Protein AF-X0RTV2-F1 (afdb_monomer)

InterPro domains:
  IPR008508 Endonuclease Bax1 [PF05626] (8-189)
  IPR008508 Endonuclease Bax1 [PIRSF019435] (1-296)
  IPR008508 Endonuclease Bax1 [PTHR39640] (8-299)

Secondary structure (DSSP, 8-state):
-EEESSSEEE--TTTSSS--HHHHHHHHTHHHHHHTSSS-EEEEEEEEEETTEEEEEEEEEETTS--------------S-HHHHHHHHHHHTT--S-EEEES-SPEEETTEEE--SEEEEETTEEEEEEEE-S--HHHHHHHHHHHTTBSS-EEEEEEGGG---GGG-SS-EEEEBSB--HHHHHHHHHHHHHHHHHHHHHH-------SSEEEHHHHHHHHTS-HHHHHHS--TTEEEETTEEEEHHHHHHHHHHHTT--BHHHHHHHHHHTT--TTHHHHTTEEEEEETTEEEEEEE--------

Radius of gyration: 29.69 Å; Cα contacts (8 Å, |Δi|>4): 365; chains: 1; bounding box: 60×39×96 Å

Sequence (308 aa):
MYEIDDGVRVTGPGSLFKKNRKYGTSLAKLLPVIMNAEKWQIHAIIETTIGGEPRILDFNLDSKNNVALPIYKESLVHFDSEVEQRFYRDFKALDLGWEIVREPDVVKSGNYVVIPDFGFYKDGLKHYLEIVGFWTPEYLKKKISKLKDAEATITVAVNENLNCKKQDFLGDVIFYNNKIPMMDIVRILRDIEEKQIDKELHDLREINISQDIVSIQDMAKELHVSPKTLTRMEIPDYCVIGEQIVSKMFLEKVKEEIRSYQDYRKVEEILRNHNLTTLALEFMGYKVVWDGLHPTKVVEKKLEMKQV

Nearest PDB structures (foldseek):
  6p4o-assembly2_D  TM=4.855E-01  e=1.611E-19  Sulfurisphaera tokodaii str. 7
  6p4w-assembly1_B  TM=6.862E-01  e=5.546E-15  Sulfurisphaera tokodaii str. 7
  8gy8-assembly1_B  TM=7.241E-01  e=4.643E-14  Pyrococcus furiosus DSM 3638
  6p66-assembly2_D  TM=5.287E-01  e=4.917E-12  Archaeoglobus fulgidus DSM 4304
  3aon-assembly1_A  TM=2.388E-01  e=2.262E+00  Enterococcus hirae

Organism: NCBI:txid412755

pLDDT: mean 82.88, std 12.83, range [32.88, 95.88]

Structure (mmCIF, N/CA/C/O backbone):
data_AF-X0RTV2-F1
#
_entry.id   AF-X0RTV2-F1
#
loop_
_atom_site.group_PDB
_atom_site.id
_atom_site.type_symbol
_atom_site.label_atom_id
_atom_site.label_alt_id
_atom_site.label_comp_id
_atom_site.label_asym_id
_atom_site.label_entity_id
_atom_site.label_seq_id
_atom_site.pdbx_PDB_ins_code
_atom_site.Cartn_x
_atom_site.Cartn_y
_atom_site.Cartn_z
_atom_site.occupancy
_atom_site.B_iso_or_equiv
_atom_site.auth_seq_id
_atom_site.auth_comp_id
_atom_site.auth_asym_id
_atom_site.auth_atom_id
_atom_site.pdbx_PDB_model_num
ATOM 1 N N . MET A 1 1 ? 16.063 -1.487 -23.645 1.00 60.59 1 MET A N 1
ATOM 2 C CA . MET A 1 1 ? 15.934 -0.029 -23.436 1.00 60.59 1 MET A CA 1
ATOM 3 C C . MET A 1 1 ? 14.873 0.453 -24.387 1.00 60.59 1 MET A C 1
ATOM 5 O O . MET A 1 1 ? 14.997 0.155 -25.569 1.00 60.59 1 MET A O 1
ATOM 9 N N . TYR A 1 2 ? 13.836 1.108 -23.883 1.00 70.12 2 TYR A N 1
ATOM 10 C CA . TYR A 1 2 ? 12.773 1.634 -24.721 1.00 70.12 2 TYR A CA 1
ATOM 11 C C . TYR A 1 2 ? 12.365 3.032 -24.257 1.00 70.12 2 TYR A C 1
ATOM 13 O O . TYR A 1 2 ? 12.579 3.390 -23.099 1.00 70.12 2 TYR A O 1
ATOM 21 N N . GLU A 1 3 ? 11.810 3.812 -25.170 1.00 67.25 3 GLU A N 1
ATOM 22 C CA . GLU A 1 3 ? 11.196 5.107 -24.907 1.00 67.25 3 GLU A CA 1
ATOM 23 C C . GLU A 1 3 ? 9.801 5.096 -25.524 1.00 67.25 3 GLU A C 1
ATOM 25 O O . GLU A 1 3 ? 9.616 4.562 -26.620 1.00 67.25 3 GLU A O 1
ATOM 30 N N . ILE A 1 4 ? 8.828 5.643 -24.800 1.00 71.00 4 ILE A N 1
ATOM 31 C CA . ILE A 1 4 ? 7.448 5.774 -25.262 1.00 71.00 4 ILE A CA 1
ATOM 32 C C . ILE A 1 4 ? 7.174 7.265 -25.430 1.00 71.00 4 ILE A C 1
ATOM 34 O O . ILE A 1 4 ? 7.384 8.038 -24.494 1.00 71.00 4 ILE A O 1
ATOM 38 N N . ASP A 1 5 ? 6.759 7.615 -26.640 1.00 72.44 5 ASP A N 1
ATOM 39 C CA . ASP A 1 5 ? 6.295 8.940 -27.065 1.00 72.44 5 ASP A CA 1
ATOM 40 C C . ASP A 1 5 ? 5.061 8.698 -27.970 1.00 72.44 5 ASP A C 1
ATOM 42 O O . ASP A 1 5 ? 4.148 7.991 -27.545 1.00 72.44 5 ASP A O 1
ATOM 46 N N . ASP A 1 6 ? 5.076 9.088 -29.252 1.00 69.50 6 ASP A N 1
ATOM 47 C CA . ASP A 1 6 ? 4.062 8.697 -30.266 1.00 69.50 6 ASP A CA 1
ATOM 48 C C . ASP A 1 6 ? 4.116 7.209 -30.698 1.00 69.50 6 ASP A C 1
ATOM 50 O O . ASP A 1 6 ? 3.374 6.748 -31.568 1.00 69.50 6 ASP A O 1
ATOM 54 N N . GLY A 1 7 ? 5.034 6.439 -30.116 1.00 75.50 7 GLY A N 1
ATOM 55 C CA . GLY A 1 7 ? 5.249 5.019 -30.366 1.00 75.50 7 GLY A CA 1
ATOM 56 C C . GLY A 1 7 ? 6.336 4.462 -29.448 1.00 75.50 7 GLY A C 1
ATOM 57 O O . GLY A 1 7 ? 6.981 5.206 -28.708 1.00 75.50 7 GLY A O 1
ATOM 58 N N . VAL A 1 8 ? 6.560 3.148 -29.496 1.00 83.38 8 VAL A N 1
ATOM 59 C CA . VAL A 1 8 ? 7.586 2.488 -28.676 1.00 83.38 8 VAL A CA 1
ATOM 60 C C . VAL A 1 8 ? 8.896 2.411 -29.461 1.00 83.38 8 VAL A C 1
ATOM 62 O O . VAL A 1 8 ? 9.026 1.626 -30.400 1.00 83.38 8 VAL A O 1
ATOM 65 N N . ARG A 1 9 ? 9.899 3.204 -29.075 1.00 84.44 9 ARG A N 1
ATOM 66 C CA . ARG A 1 9 ? 11.258 3.124 -29.635 1.00 84.44 9 ARG A CA 1
ATOM 67 C C . ARG A 1 9 ? 12.109 2.214 -28.776 1.00 84.44 9 ARG A C 1
ATOM 69 O O . ARG A 1 9 ? 12.372 2.545 -27.629 1.00 84.44 9 ARG A O 1
ATOM 76 N N . VAL A 1 10 ? 12.594 1.103 -29.324 1.00 80.81 10 VAL A N 1
ATOM 77 C CA . VAL A 1 10 ? 13.468 0.168 -28.601 1.00 80.81 10 VAL A CA 1
ATOM 78 C C . VAL A 1 10 ? 14.898 0.270 -29.121 1.00 80.81 10 VAL A C 1
ATOM 80 O O . VAL A 1 10 ? 15.151 0.138 -30.314 1.00 80.81 10 VAL A O 1
ATOM 83 N N . THR A 1 11 ? 15.864 0.483 -28.231 1.00 79.25 11 THR A N 1
ATOM 84 C CA . THR A 1 11 ? 17.285 0.500 -28.596 1.00 79.25 11 THR A CA 1
ATOM 85 C C . THR A 1 11 ? 17.726 -0.888 -29.040 1.00 79.25 11 THR A C 1
ATOM 87 O O . THR A 1 11 ? 17.560 -1.863 -28.302 1.00 79.25 11 THR A O 1
ATOM 90 N N . GLY A 1 12 ? 18.321 -0.984 -30.228 1.00 74.88 12 GLY A N 1
ATOM 91 C CA . GLY A 1 12 ? 18.792 -2.247 -30.785 1.00 74.88 12 GLY A CA 1
ATOM 92 C C . GLY A 1 12 ? 20.056 -2.794 -30.098 1.00 74.88 12 GLY A C 1
ATOM 93 O O . GLY A 1 12 ? 20.829 -2.041 -29.502 1.00 74.88 12 GLY A O 1
ATOM 94 N N . PRO A 1 13 ? 20.323 -4.110 -30.210 1.00 73.19 13 PRO A N 1
ATOM 95 C CA . PRO A 1 13 ? 21.507 -4.755 -29.634 1.00 73.19 13 PRO A CA 1
ATOM 96 C C . PRO A 1 13 ? 22.837 -4.242 -30.204 1.00 73.19 13 PRO A C 1
ATOM 98 O O . PRO A 1 13 ? 23.864 -4.422 -29.558 1.00 73.19 13 PRO A O 1
ATOM 101 N N . GLY A 1 14 ? 22.833 -3.636 -31.398 1.00 69.75 14 GLY A N 1
ATOM 102 C CA . GLY A 1 14 ? 24.026 -3.049 -32.019 1.00 69.75 14 GLY A CA 1
ATOM 103 C C . GLY A 1 14 ? 24.465 -1.723 -31.389 1.00 69.75 14 GLY A C 1
ATOM 104 O O . GLY A 1 14 ? 25.649 -1.414 -31.398 1.00 69.75 14 GLY A O 1
ATOM 105 N N . SER A 1 15 ? 23.535 -0.972 -30.791 1.00 64.62 15 SER A N 1
ATOM 106 C CA . SER A 1 15 ? 23.806 0.344 -30.191 1.00 64.62 15 SER A CA 1
ATOM 107 C C . SER A 1 15 ? 24.278 0.265 -28.735 1.00 64.62 15 SER A C 1
ATOM 109 O O . SER A 1 15 ? 24.797 1.238 -28.195 1.00 64.62 15 SER A O 1
ATOM 111 N N . LEU A 1 16 ? 24.092 -0.883 -28.078 1.00 55.69 16 LEU A N 1
ATOM 112 C CA . LEU A 1 16 ? 24.615 -1.142 -26.740 1.00 55.69 16 LEU A CA 1
ATOM 113 C C . LEU A 1 16 ? 26.048 -1.667 -26.882 1.00 55.69 16 LEU A C 1
ATOM 115 O O . LEU A 1 16 ? 26.272 -2.686 -27.535 1.00 55.69 16 LEU A O 1
ATOM 119 N N . PHE A 1 17 ? 27.031 -0.978 -26.296 1.00 53.81 17 PHE A N 1
ATOM 120 C CA . PHE A 1 17 ? 28.430 -1.405 -26.368 1.00 53.81 17 PHE A CA 1
ATOM 121 C C . PHE A 1 17 ? 28.594 -2.872 -25.923 1.00 53.81 17 PHE A C 1
ATOM 123 O O . PHE A 1 17 ? 28.103 -3.275 -24.869 1.00 53.81 17 PHE A O 1
ATOM 130 N N . LYS A 1 18 ? 29.348 -3.631 -26.736 1.00 48.91 18 LYS A N 1
ATOM 131 C CA . LYS A 1 18 ? 29.540 -5.097 -26.734 1.00 48.91 18 LYS A CA 1
ATOM 132 C C . LYS A 1 18 ? 28.286 -5.892 -27.131 1.00 48.91 18 LYS A C 1
ATOM 134 O O . LYS A 1 18 ? 27.237 -5.801 -26.512 1.00 48.91 18 LYS A O 1
ATOM 139 N N . LYS A 1 19 ? 28.454 -6.747 -28.152 1.00 49.25 19 LYS A N 1
ATOM 140 C CA . LYS A 1 19 ? 27.476 -7.711 -28.694 1.00 49.25 19 LYS A CA 1
ATOM 141 C C . LYS A 1 19 ? 26.790 -8.525 -27.586 1.00 49.25 19 LYS A C 1
ATOM 143 O O . LYS A 1 19 ? 27.201 -9.643 -27.272 1.00 49.25 19 LYS A O 1
ATOM 148 N N . ASN A 1 20 ? 25.700 -8.005 -27.037 1.00 56.69 20 ASN A N 1
ATOM 149 C CA . ASN A 1 20 ? 24.925 -8.686 -26.011 1.00 56.69 20 ASN A CA 1
ATOM 150 C C . ASN A 1 20 ? 23.931 -9.632 -26.686 1.00 56.69 20 ASN A C 1
ATOM 152 O O . ASN A 1 20 ? 22.749 -9.319 -26.808 1.00 56.69 20 ASN A O 1
ATOM 156 N N . ARG A 1 21 ? 24.416 -10.813 -27.115 1.00 60.00 21 ARG A N 1
ATOM 157 C CA . ARG A 1 21 ? 23.574 -11.891 -27.679 1.00 60.00 21 ARG A CA 1
ATOM 158 C C . ARG A 1 21 ? 22.322 -12.133 -26.828 1.00 60.00 21 ARG A C 1
ATOM 160 O O . ARG A 1 21 ? 21.247 -12.272 -27.388 1.00 60.00 21 ARG A O 1
ATOM 167 N N . LYS A 1 22 ? 22.450 -12.081 -25.495 1.00 58.75 22 LYS A N 1
ATOM 168 C CA . LYS A 1 22 ? 21.327 -12.199 -24.550 1.00 58.75 22 LYS A CA 1
ATOM 169 C C . LYS A 1 22 ? 20.223 -11.160 -24.800 1.00 58.75 22 LYS A C 1
ATOM 171 O O . LYS A 1 22 ? 19.068 -11.541 -24.934 1.00 58.75 22 LYS A O 1
ATOM 176 N N . TYR A 1 23 ? 20.576 -9.877 -24.920 1.00 67.88 23 TYR A N 1
ATOM 177 C CA . TYR A 1 23 ? 19.609 -8.807 -25.192 1.00 67.88 23 TYR A CA 1
ATOM 178 C C . TYR A 1 23 ? 18.994 -8.939 -26.589 1.00 67.88 23 TYR A C 1
ATOM 180 O O . TYR A 1 23 ? 17.786 -8.795 -26.736 1.00 67.88 23 TYR A O 1
ATOM 188 N N . GLY A 1 24 ? 19.800 -9.281 -27.601 1.00 70.69 24 GLY A N 1
ATOM 189 C CA . GLY A 1 24 ? 19.299 -9.529 -28.957 1.00 70.69 24 GLY A CA 1
ATOM 190 C C . GLY A 1 24 ? 18.275 -10.669 -29.012 1.00 70.69 24 GLY A C 1
ATOM 191 O O . GLY A 1 24 ? 17.233 -10.522 -29.643 1.00 70.69 24 GLY A O 1
ATOM 192 N N . THR A 1 25 ? 18.527 -11.774 -28.301 1.00 70.94 25 THR A N 1
ATOM 193 C CA . THR A 1 25 ? 17.575 -12.889 -28.196 1.00 70.94 25 THR A CA 1
ATOM 194 C C . THR A 1 25 ? 16.295 -12.480 -27.467 1.00 70.94 25 THR A C 1
ATOM 196 O O . THR A 1 25 ? 15.218 -12.874 -27.901 1.00 70.94 25 THR A O 1
ATOM 199 N N . SER A 1 26 ? 16.376 -11.688 -26.392 1.00 69.25 26 SER A N 1
ATOM 200 C CA . SER A 1 26 ? 15.180 -11.176 -25.705 1.00 69.25 26 SER A CA 1
ATOM 201 C C . SER A 1 26 ? 14.379 -10.212 -26.582 1.00 69.25 26 SER A C 1
ATOM 203 O O . SER A 1 26 ? 13.164 -10.343 -26.657 1.00 69.25 26 SER A O 1
ATOM 205 N N . LEU A 1 27 ? 15.043 -9.307 -27.311 1.00 76.94 27 LEU A N 1
ATOM 206 C CA . LEU A 1 27 ? 14.377 -8.391 -28.241 1.00 76.94 27 LEU A CA 1
ATOM 207 C C . LEU A 1 27 ? 13.638 -9.145 -29.354 1.00 76.94 27 LEU A C 1
ATOM 209 O O . LEU A 1 27 ? 12.522 -8.782 -29.708 1.00 76.94 27 LEU A O 1
ATOM 213 N N . ALA A 1 28 ? 14.219 -10.231 -29.871 1.00 79.75 28 ALA A N 1
ATOM 214 C CA . ALA A 1 28 ? 13.571 -11.057 -30.888 1.00 79.75 28 ALA A CA 1
ATOM 215 C C . ALA A 1 28 ? 12.261 -11.704 -30.398 1.00 79.75 28 ALA A C 1
ATOM 217 O O . ALA A 1 28 ? 11.376 -11.953 -31.212 1.00 79.75 28 ALA A O 1
ATOM 218 N N . LYS A 1 29 ? 12.105 -11.938 -29.085 1.00 77.12 29 LYS A N 1
ATOM 219 C CA . LYS A 1 29 ? 10.858 -12.462 -28.498 1.00 77.12 29 LYS A CA 1
ATOM 220 C C . LYS A 1 29 ? 9.717 -11.439 -28.487 1.00 77.12 29 LYS A C 1
ATOM 222 O O . LYS A 1 29 ? 8.569 -11.846 -28.365 1.00 77.12 29 LYS A O 1
ATOM 227 N N . LEU A 1 30 ? 10.013 -10.145 -28.633 1.00 79.19 30 LEU A N 1
ATOM 228 C CA . LEU A 1 30 ? 8.998 -9.090 -28.694 1.00 79.19 30 LEU A CA 1
ATOM 229 C C . LEU A 1 30 ? 8.283 -9.058 -30.053 1.00 79.19 30 LEU A C 1
ATOM 231 O O . LEU A 1 30 ? 7.097 -8.746 -30.117 1.00 79.19 30 LEU A O 1
ATOM 235 N N . LEU A 1 31 ? 8.990 -9.402 -31.137 1.00 82.56 31 LEU A N 1
ATOM 236 C CA . LEU A 1 31 ? 8.451 -9.322 -32.499 1.00 82.56 31 LEU A CA 1
ATOM 237 C C . LEU A 1 31 ? 7.154 -10.131 -32.673 1.00 82.56 31 LEU A C 1
ATOM 239 O O . LEU A 1 31 ? 6.176 -9.543 -33.129 1.00 82.56 31 LEU A O 1
ATOM 243 N N . PRO A 1 32 ? 7.070 -11.415 -32.263 1.00 79.62 32 PRO A N 1
ATOM 244 C CA . PRO A 1 32 ? 5.824 -12.169 -32.381 1.00 79.62 32 PRO A CA 1
ATOM 245 C C . PRO A 1 32 ? 4.655 -11.560 -31.596 1.00 79.62 32 PRO A C 1
ATOM 247 O O . PRO A 1 32 ? 3.516 -11.657 -32.037 1.00 79.62 32 PRO A O 1
ATOM 250 N N . VAL A 1 33 ? 4.924 -10.911 -30.457 1.00 81.25 33 VAL A N 1
ATOM 251 C CA . VAL A 1 33 ? 3.889 -10.266 -29.631 1.00 81.25 33 VAL A CA 1
ATOM 252 C C . VAL A 1 33 ? 3.309 -9.047 -30.347 1.00 81.25 33 VAL A C 1
ATOM 254 O O . VAL A 1 33 ? 2.093 -8.927 -30.450 1.00 81.25 33 VAL A O 1
ATOM 257 N N . ILE A 1 34 ? 4.163 -8.180 -30.903 1.00 84.50 34 ILE A N 1
ATOM 258 C CA . ILE A 1 34 ? 3.726 -7.004 -31.679 1.00 84.50 34 ILE A CA 1
ATOM 259 C C . ILE A 1 34 ? 2.910 -7.441 -32.900 1.00 84.50 34 ILE A C 1
ATOM 261 O O . ILE A 1 34 ? 1.876 -6.857 -33.214 1.00 84.50 34 ILE A O 1
ATOM 265 N N . MET A 1 35 ? 3.369 -8.489 -33.581 1.00 81.69 35 MET A N 1
ATOM 266 C CA . MET A 1 35 ? 2.772 -8.964 -34.826 1.00 81.69 35 MET A CA 1
ATOM 267 C C . MET A 1 35 ? 1.449 -9.720 -34.646 1.00 81.69 35 MET A C 1
ATOM 269 O O . MET A 1 35 ? 0.739 -9.914 -35.631 1.00 81.69 35 MET A O 1
ATOM 273 N N . ASN A 1 36 ? 1.101 -10.118 -33.416 1.00 80.44 36 ASN A N 1
ATOM 274 C CA . ASN A 1 36 ? -0.215 -10.673 -33.083 1.00 80.44 36 ASN A CA 1
ATOM 275 C C . ASN A 1 36 ? -1.326 -9.602 -33.068 1.00 80.44 36 ASN A C 1
ATOM 277 O O . ASN A 1 36 ? -2.504 -9.957 -33.065 1.00 80.44 36 ASN A O 1
ATOM 281 N N . ALA A 1 37 ? -0.986 -8.308 -33.037 1.00 82.81 37 ALA A N 1
ATOM 282 C CA . ALA A 1 37 ? -1.974 -7.235 -33.103 1.00 82.81 37 ALA A CA 1
ATOM 283 C C . ALA A 1 37 ? -2.601 -7.129 -34.506 1.00 82.81 37 ALA A C 1
ATOM 285 O O . ALA A 1 37 ? -1.931 -7.344 -35.513 1.00 82.81 37 ALA A O 1
ATOM 286 N N . GLU A 1 38 ? -3.871 -6.717 -34.598 1.00 83.94 38 GL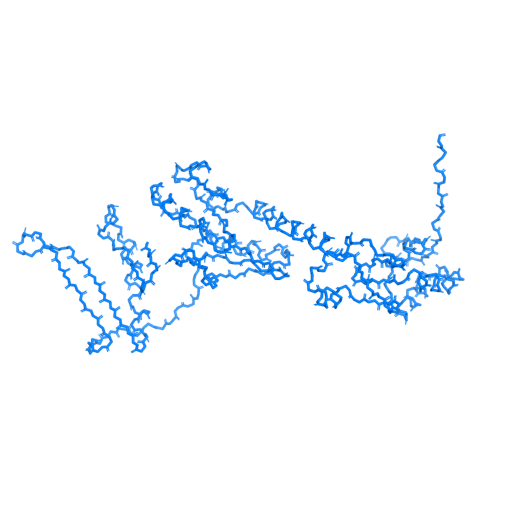U A N 1
ATOM 287 C CA . GLU A 1 38 ? -4.558 -6.543 -35.894 1.00 83.94 38 GLU A CA 1
ATOM 288 C C . GLU A 1 38 ? -3.887 -5.494 -36.794 1.00 83.94 38 GLU A C 1
ATOM 290 O O . GLU A 1 38 ? -3.900 -5.605 -38.019 1.00 83.94 38 GLU A O 1
ATOM 295 N N . LYS A 1 39 ? -3.312 -4.453 -36.183 1.00 88.81 39 LYS A N 1
ATOM 296 C CA . LYS A 1 39 ? -2.599 -3.369 -36.863 1.00 88.81 39 LYS A CA 1
ATOM 297 C C . LYS A 1 39 ? -1.281 -3.121 -36.152 1.00 88.81 39 LYS A C 1
ATOM 299 O O . LYS A 1 39 ? -1.267 -2.819 -34.962 1.00 88.81 39 LYS A O 1
ATOM 304 N N . TRP A 1 40 ? -0.188 -3.198 -36.896 1.00 89.69 40 TRP A N 1
ATOM 305 C CA . TRP A 1 40 ? 1.154 -2.926 -36.391 1.00 89.69 40 TRP A CA 1
ATOM 306 C C . TRP A 1 40 ? 2.057 -2.400 -37.507 1.00 89.69 40 TRP A C 1
ATOM 308 O O . TRP A 1 40 ? 1.814 -2.650 -38.693 1.00 89.69 40 TRP A O 1
ATOM 318 N N . GLN A 1 41 ? 3.101 -1.679 -37.102 1.00 90.62 41 GLN A N 1
ATOM 319 C CA . GLN A 1 41 ? 4.186 -1.202 -37.951 1.00 90.62 41 GLN A CA 1
ATOM 320 C C . GLN A 1 41 ? 5.486 -1.239 -37.142 1.00 90.62 41 GLN A C 1
ATOM 322 O O . GLN A 1 41 ? 5.515 -0.845 -35.977 1.00 90.62 41 GLN A O 1
ATOM 327 N N . ILE A 1 42 ? 6.558 -1.719 -37.759 1.00 90.62 42 ILE A N 1
ATOM 328 C CA . ILE A 1 42 ? 7.903 -1.791 -37.200 1.00 90.62 42 ILE A CA 1
ATOM 329 C C . ILE A 1 42 ? 8.841 -1.065 -38.159 1.00 90.62 42 ILE A C 1
ATOM 331 O O . ILE A 1 42 ? 8.895 -1.370 -39.350 1.00 90.62 42 ILE A O 1
ATOM 335 N N . HIS A 1 43 ? 9.606 -0.131 -37.606 1.00 91.50 43 HIS A N 1
ATOM 336 C CA . HIS A 1 43 ? 10.706 0.547 -38.278 1.00 91.50 43 HIS A CA 1
ATOM 337 C C . HIS A 1 43 ? 12.005 0.221 -37.543 1.00 91.50 43 HIS A C 1
ATOM 339 O O . HIS A 1 43 ? 12.054 0.265 -36.312 1.00 91.50 43 HIS A O 1
ATOM 345 N N . ALA A 1 44 ? 13.050 -0.143 -38.279 1.00 90.69 44 ALA A N 1
ATOM 346 C CA . ALA A 1 44 ? 14.350 -0.469 -37.714 1.00 90.69 44 ALA A CA 1
ATOM 347 C C . ALA A 1 44 ? 15.484 0.065 -38.591 1.00 90.69 44 ALA A C 1
ATOM 349 O O . ALA A 1 44 ? 15.472 -0.075 -39.809 1.00 90.69 44 ALA A O 1
ATOM 350 N N . ILE A 1 45 ? 16.512 0.611 -37.945 1.00 89.69 45 ILE A N 1
ATOM 351 C CA . ILE A 1 45 ? 17.763 1.007 -38.592 1.00 89.69 45 ILE A CA 1
ATOM 352 C C . ILE A 1 45 ? 18.787 -0.099 -38.332 1.00 89.69 45 ILE A C 1
ATOM 354 O O . ILE A 1 45 ? 19.089 -0.414 -37.179 1.00 89.69 45 ILE A O 1
ATOM 358 N N . ILE A 1 46 ? 19.300 -0.711 -39.398 1.00 88.25 46 ILE A N 1
ATOM 359 C CA . ILE A 1 46 ? 20.175 -1.884 -39.330 1.00 88.25 46 ILE A CA 1
ATOM 360 C C . ILE A 1 46 ? 21.548 -1.528 -39.889 1.00 88.25 46 ILE A C 1
ATOM 362 O O . ILE A 1 46 ? 21.695 -1.254 -41.076 1.00 88.25 46 ILE A O 1
ATOM 366 N N . GLU A 1 47 ? 22.574 -1.597 -39.048 1.00 86.06 47 GLU A N 1
ATOM 367 C CA . GLU A 1 47 ? 23.966 -1.530 -39.489 1.00 86.06 47 GLU A CA 1
ATOM 368 C C . GLU A 1 47 ? 24.450 -2.933 -39.888 1.00 86.06 47 GLU A C 1
ATOM 370 O O . GLU A 1 47 ? 24.337 -3.891 -39.119 1.00 86.06 47 GLU A O 1
ATOM 375 N N . THR A 1 48 ? 24.959 -3.079 -41.109 1.00 84.88 48 THR A N 1
ATOM 376 C CA . THR A 1 48 ? 25.426 -4.355 -41.665 1.00 84.88 48 THR A CA 1
ATOM 377 C C . THR A 1 48 ? 26.627 -4.148 -42.590 1.00 84.88 48 THR A C 1
ATOM 379 O O . THR A 1 48 ? 27.043 -3.023 -42.851 1.00 84.88 48 THR A O 1
ATOM 382 N N . THR A 1 49 ? 27.204 -5.231 -43.106 1.00 85.81 49 THR A N 1
ATOM 383 C CA . THR A 1 49 ? 28.282 -5.191 -44.099 1.00 85.81 49 THR A CA 1
ATOM 384 C C . THR A 1 49 ? 27.821 -5.909 -45.360 1.00 85.81 49 THR A C 1
ATOM 386 O O . THR A 1 49 ? 27.462 -7.083 -45.308 1.00 85.81 49 THR A O 1
ATOM 389 N N . ILE A 1 50 ? 27.841 -5.219 -46.500 1.00 83.81 50 ILE A N 1
ATOM 390 C CA . ILE A 1 50 ? 27.466 -5.786 -47.802 1.00 83.81 50 ILE A CA 1
ATOM 391 C C . ILE A 1 50 ? 28.667 -5.633 -48.731 1.00 83.81 50 ILE A C 1
ATOM 393 O O . ILE A 1 50 ? 29.129 -4.522 -48.963 1.00 83.81 50 ILE A O 1
ATOM 397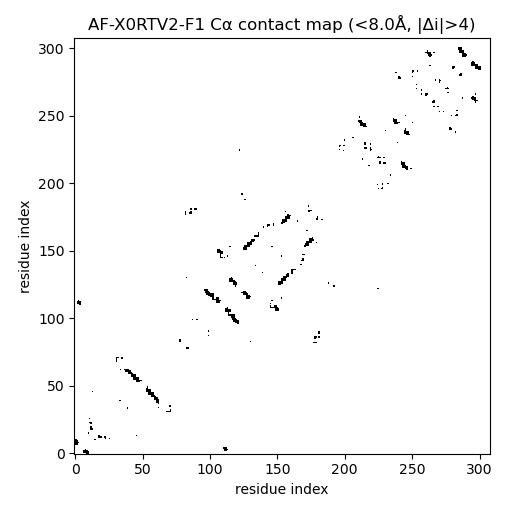 N N . GLY A 1 51 ? 29.194 -6.749 -49.242 1.00 84.94 51 GLY A N 1
ATOM 398 C CA . GLY A 1 51 ? 30.364 -6.729 -50.131 1.00 84.94 51 GLY A CA 1
ATOM 399 C C . GLY A 1 51 ? 31.664 -6.255 -49.466 1.00 84.94 51 GLY A C 1
ATOM 400 O O . GLY A 1 51 ? 32.556 -5.788 -50.158 1.00 84.94 51 GLY A O 1
ATOM 401 N N . GLY A 1 52 ? 31.775 -6.358 -48.137 1.00 88.75 52 GLY A N 1
ATOM 402 C CA . GLY A 1 52 ? 32.945 -5.896 -47.375 1.00 88.75 52 GLY A CA 1
ATOM 403 C C . GLY A 1 52 ? 32.869 -4.441 -46.901 1.00 88.75 52 GLY A C 1
ATOM 404 O O . GLY A 1 52 ? 33.703 -4.034 -46.098 1.00 88.75 52 GLY A O 1
ATOM 405 N N . GLU A 1 53 ? 31.850 -3.683 -47.313 1.00 89.12 53 GLU A N 1
ATOM 406 C CA . GLU A 1 53 ? 31.663 -2.288 -46.906 1.00 89.12 53 GLU A CA 1
ATOM 407 C C . GLU A 1 53 ? 30.540 -2.134 -45.867 1.00 89.12 53 GLU A C 1
ATOM 409 O O . GLU A 1 53 ? 29.488 -2.777 -46.001 1.00 89.12 53 GLU A O 1
ATOM 414 N N . PRO A 1 54 ? 30.726 -1.292 -44.832 1.00 87.75 54 PRO A N 1
ATOM 415 C CA . PRO A 1 54 ? 29.684 -0.998 -43.856 1.00 87.75 54 PRO A CA 1
ATOM 416 C C . PRO A 1 54 ? 28.539 -0.214 -44.506 1.00 87.75 54 PRO A C 1
ATOM 418 O O . PRO A 1 54 ? 28.756 0.729 -45.266 1.00 87.75 54 PRO A O 1
ATOM 421 N N . ARG A 1 55 ? 27.303 -0.601 -44.197 1.00 89.31 55 ARG A N 1
ATOM 422 C CA . ARG A 1 55 ? 26.077 0.039 -44.676 1.00 89.31 55 ARG A CA 1
ATOM 423 C C . ARG A 1 55 ? 25.060 0.160 -43.554 1.00 89.31 55 ARG A C 1
ATOM 425 O O . ARG A 1 55 ? 24.948 -0.725 -42.710 1.00 89.31 55 ARG A O 1
ATOM 432 N N . ILE A 1 56 ? 24.278 1.230 -43.607 1.00 89.69 56 ILE A N 1
ATOM 433 C CA . ILE A 1 56 ? 23.105 1.434 -42.761 1.00 89.69 56 ILE A CA 1
ATOM 434 C C . ILE A 1 56 ? 21.876 1.243 -43.649 1.00 89.69 56 ILE A C 1
ATOM 436 O O . ILE A 1 56 ? 21.757 1.886 -44.690 1.00 89.69 56 ILE A O 1
ATOM 440 N N . LEU A 1 57 ? 20.996 0.326 -43.262 1.00 90.38 57 LEU A N 1
ATOM 441 C CA . LEU A 1 57 ? 19.753 0.014 -43.954 1.00 90.38 57 LEU A CA 1
ATOM 442 C C . LEU A 1 57 ? 18.564 0.502 -43.131 1.00 90.38 57 LEU A C 1
ATOM 444 O O . LEU A 1 57 ? 18.564 0.390 -41.905 1.00 90.38 57 LEU A O 1
ATOM 448 N N . ASP A 1 58 ? 17.547 0.995 -43.826 1.00 91.94 58 ASP A N 1
ATOM 449 C CA . ASP A 1 58 ? 16.252 1.340 -43.254 1.00 91.94 58 ASP A CA 1
ATOM 450 C C . ASP A 1 58 ? 15.267 0.201 -43.552 1.00 91.94 58 ASP A C 1
ATOM 452 O O . ASP A 1 58 ? 15.057 -0.167 -44.711 1.00 91.94 58 ASP A O 1
ATOM 456 N N . PHE A 1 59 ? 14.733 -0.419 -42.502 1.00 90.38 59 PHE A N 1
ATOM 457 C CA . PHE A 1 59 ? 13.827 -1.555 -42.585 1.00 90.38 59 PHE A CA 1
ATOM 458 C C . PHE A 1 59 ? 12.440 -1.152 -42.090 1.00 90.38 59 PHE A C 1
ATOM 460 O O . PHE A 1 59 ? 12.288 -0.707 -40.954 1.00 90.38 59 PHE A O 1
ATOM 467 N N . ASN A 1 60 ? 11.427 -1.367 -42.928 1.00 91.19 60 ASN A N 1
ATOM 468 C CA . ASN A 1 60 ? 10.025 -1.127 -42.603 1.00 91.19 60 ASN A CA 1
ATOM 469 C C . ASN A 1 60 ? 9.222 -2.399 -42.837 1.00 91.19 60 ASN A C 1
ATOM 471 O O . ASN A 1 60 ? 9.378 -3.055 -43.868 1.00 91.19 60 ASN A O 1
ATOM 475 N N . LEU A 1 61 ? 8.356 -2.724 -41.885 1.00 89.81 61 LEU A N 1
ATOM 476 C CA . LEU A 1 61 ? 7.446 -3.854 -41.971 1.00 89.81 61 LEU A CA 1
ATOM 477 C C . LEU A 1 61 ? 6.130 -3.506 -41.276 1.00 89.81 61 LEU A C 1
ATOM 479 O O . LEU A 1 61 ? 6.144 -2.926 -40.194 1.00 89.81 61 LEU A O 1
ATOM 483 N N . ASP A 1 62 ? 5.000 -3.855 -41.876 1.00 89.94 62 ASP A N 1
ATOM 484 C CA . ASP A 1 62 ? 3.671 -3.592 -41.338 1.00 89.94 62 ASP A CA 1
ATOM 485 C C . ASP A 1 62 ? 2.712 -4.780 -41.512 1.00 89.94 62 ASP A C 1
ATOM 487 O O . ASP A 1 62 ? 2.986 -5.754 -42.216 1.00 89.94 62 ASP A O 1
ATOM 491 N N . SER A 1 63 ? 1.551 -4.678 -40.863 1.00 86.12 63 SER A N 1
ATOM 492 C CA . SER A 1 63 ? 0.460 -5.667 -40.921 1.00 86.12 63 SER A CA 1
ATOM 493 C C . SER A 1 63 ? -0.086 -5.994 -42.325 1.00 86.12 63 SER A C 1
ATOM 495 O O . SER A 1 63 ? -0.791 -6.989 -42.476 1.00 86.12 63 SER A O 1
ATOM 497 N N . LYS A 1 64 ? 0.219 -5.204 -43.365 1.00 85.75 64 LYS A N 1
ATOM 498 C CA . LYS A 1 64 ? -0.176 -5.479 -44.761 1.00 85.75 64 LYS A CA 1
ATOM 499 C C . LYS A 1 64 ? 0.864 -6.322 -45.495 1.00 85.75 64 LYS A C 1
ATOM 501 O O . LYS A 1 64 ? 0.559 -6.896 -46.544 1.00 85.75 64 LYS A O 1
ATOM 506 N N . ASN A 1 65 ? 2.091 -6.406 -44.982 1.00 79.25 65 ASN A N 1
ATOM 507 C CA . ASN A 1 65 ? 3.097 -7.303 -45.523 1.00 79.25 65 ASN A CA 1
ATOM 508 C C . ASN A 1 65 ? 2.709 -8.752 -45.182 1.00 79.25 65 ASN A C 1
ATOM 510 O O . ASN A 1 65 ? 2.719 -9.153 -44.023 1.00 79.25 65 ASN A O 1
ATOM 514 N N . ASN A 1 66 ? 2.371 -9.552 -46.200 1.00 66.19 66 ASN A N 1
ATOM 515 C CA . ASN A 1 66 ? 1.903 -10.937 -46.054 1.00 66.19 66 ASN A CA 1
ATOM 516 C C . ASN A 1 66 ? 3.051 -11.913 -45.709 1.00 66.19 66 ASN A C 1
ATOM 518 O O . ASN A 1 66 ? 3.376 -12.818 -46.480 1.00 66.19 66 ASN A O 1
ATOM 522 N N . VAL A 1 67 ? 3.727 -11.681 -44.583 1.00 70.75 67 VAL A N 1
ATOM 523 C CA . VAL A 1 67 ? 4.846 -12.500 -44.107 1.00 70.75 67 VAL A CA 1
ATOM 524 C C . VAL A 1 67 ? 4.301 -13.586 -43.184 1.00 70.75 67 VAL A C 1
ATOM 526 O O . VAL A 1 67 ? 3.815 -13.303 -42.092 1.00 70.75 67 VAL A O 1
ATOM 529 N N . ALA A 1 68 ? 4.390 -14.844 -43.618 1.00 64.69 68 ALA A N 1
ATOM 530 C CA . ALA A 1 68 ? 4.012 -15.992 -42.799 1.00 64.69 68 ALA A CA 1
ATOM 531 C C . ALA A 1 68 ? 5.000 -16.148 -41.634 1.00 64.69 68 ALA A C 1
ATOM 533 O O . ALA A 1 68 ? 6.165 -16.494 -41.844 1.00 64.69 68 ALA A O 1
ATOM 534 N N . LEU A 1 69 ? 4.546 -15.877 -40.411 1.00 64.44 69 LEU A N 1
ATOM 535 C CA . LEU A 1 69 ? 5.385 -15.889 -39.214 1.00 64.44 69 LEU A CA 1
ATOM 536 C C . LEU A 1 69 ? 4.748 -16.712 -38.087 1.00 64.44 69 LEU A C 1
ATOM 538 O O . LEU A 1 69 ? 3.530 -16.898 -38.066 1.00 64.44 69 LEU A O 1
ATOM 542 N N . PRO A 1 70 ? 5.571 -17.282 -37.188 1.00 65.38 70 PRO A N 1
ATOM 543 C CA . PRO A 1 70 ? 5.095 -18.194 -36.158 1.00 65.38 70 PRO A CA 1
ATOM 544 C C . PRO A 1 70 ? 4.141 -17.488 -35.191 1.00 65.38 70 PRO A C 1
ATOM 546 O O . PRO A 1 70 ? 4.492 -16.477 -34.586 1.00 65.38 70 PRO A O 1
ATOM 549 N N . ILE A 1 71 ? 2.952 -18.067 -35.018 1.00 62.34 71 ILE A N 1
ATOM 550 C CA . ILE A 1 71 ? 1.955 -17.614 -34.044 1.00 62.34 71 ILE A CA 1
ATOM 551 C C . ILE A 1 71 ? 2.496 -17.910 -32.645 1.00 62.34 71 ILE A C 1
ATOM 553 O O . ILE A 1 71 ? 2.666 -19.074 -32.269 1.00 62.34 71 ILE A O 1
ATOM 557 N N . TYR A 1 72 ? 2.769 -16.862 -31.870 1.00 60.31 72 TYR A N 1
ATOM 558 C CA . TYR A 1 72 ? 3.166 -17.013 -30.476 1.00 60.31 72 TYR A CA 1
ATOM 559 C C . TYR A 1 72 ? 1.916 -17.181 -29.615 1.00 60.31 72 TYR A C 1
ATOM 561 O O . TYR A 1 72 ? 1.094 -16.270 -29.526 1.00 60.31 72 TYR A O 1
ATOM 569 N N . LYS A 1 73 ? 1.766 -18.352 -28.989 1.00 56.28 73 LYS A N 1
ATOM 570 C CA . LYS A 1 73 ? 0.817 -18.535 -27.889 1.00 56.28 73 LYS A CA 1
ATOM 571 C C . LYS A 1 73 ? 1.465 -17.986 -26.627 1.00 56.28 73 LYS A C 1
ATOM 573 O O . LYS A 1 73 ? 2.576 -18.394 -26.296 1.00 56.28 73 LYS A O 1
ATOM 578 N N . GLU A 1 74 ? 0.768 -17.069 -25.969 1.00 52.09 74 GLU A N 1
ATOM 579 C CA . GLU A 1 74 ? 1.135 -16.475 -24.684 1.00 52.09 74 GLU A CA 1
ATOM 580 C C . GLU A 1 74 ? 1.733 -17.528 -23.739 1.00 52.09 74 GLU A C 1
ATOM 582 O O . GLU A 1 74 ? 1.078 -18.497 -23.352 1.00 52.09 74 GLU A O 1
ATOM 587 N N . SER A 1 75 ? 3.009 -17.366 -23.398 1.00 48.19 75 SER A N 1
ATOM 588 C CA . SER A 1 75 ? 3.614 -18.109 -22.301 1.00 48.19 75 SER A CA 1
ATOM 589 C C . SER A 1 75 ? 3.373 -17.322 -21.021 1.00 48.19 75 SER A C 1
ATOM 591 O O . SER A 1 75 ? 3.750 -16.155 -20.963 1.00 48.19 75 SER A O 1
ATOM 593 N N . LEU A 1 76 ? 2.756 -17.993 -20.047 1.00 51.38 76 LEU A N 1
ATOM 594 C CA . LEU A 1 76 ? 2.575 -17.637 -18.635 1.00 51.38 76 LEU A CA 1
ATOM 595 C C . LEU A 1 76 ? 3.438 -16.463 -18.149 1.00 51.38 76 LEU A C 1
ATOM 597 O O . LEU A 1 76 ? 4.653 -16.481 -18.317 1.00 51.38 76 LEU A O 1
ATOM 601 N N . VAL A 1 77 ? 2.797 -15.503 -17.478 1.00 54.00 77 VAL A N 1
ATOM 602 C CA . VAL A 1 77 ? 3.400 -14.334 -16.816 1.00 54.00 77 VAL A CA 1
ATOM 603 C C . VAL A 1 77 ? 4.686 -14.727 -16.067 1.00 54.00 77 VAL A C 1
ATOM 605 O O . VAL A 1 77 ? 4.648 -15.238 -14.946 1.00 54.00 77 VAL A O 1
ATOM 608 N N . HIS A 1 78 ? 5.843 -14.504 -16.687 1.00 64.69 78 HIS A N 1
ATOM 609 C CA . HIS A 1 78 ? 7.152 -14.766 -16.092 1.00 64.69 78 HIS A CA 1
ATOM 610 C C . HIS A 1 78 ? 7.661 -13.494 -15.420 1.00 64.69 78 HIS A C 1
ATOM 612 O O . HIS A 1 78 ? 7.388 -12.398 -15.888 1.00 64.69 78 HIS A O 1
ATOM 618 N N . PHE A 1 79 ? 8.331 -13.626 -14.276 1.00 68.56 79 PHE A N 1
ATOM 619 C CA . PHE A 1 79 ? 9.121 -12.526 -13.720 1.00 68.56 79 PHE A CA 1
ATOM 620 C C . PHE A 1 79 ? 10.383 -12.355 -14.563 1.00 68.56 79 PHE A C 1
ATOM 622 O O . PHE A 1 79 ? 10.966 -13.363 -14.979 1.00 68.56 79 PHE A O 1
ATOM 629 N N . ASP A 1 80 ? 10.821 -11.117 -14.774 1.00 68.12 80 ASP A N 1
ATOM 630 C CA . ASP A 1 80 ? 12.014 -10.835 -15.574 1.00 68.12 80 ASP A CA 1
ATOM 631 C C . ASP A 1 80 ? 13.298 -11.124 -14.788 1.00 68.12 80 ASP A C 1
ATOM 633 O O . ASP A 1 80 ? 14.350 -11.418 -15.370 1.00 68.12 80 ASP A O 1
ATOM 637 N N . SER A 1 81 ? 13.208 -11.135 -13.453 1.00 80.31 81 SER A N 1
ATOM 638 C CA . SER A 1 81 ? 14.313 -11.512 -12.577 1.00 80.31 81 SER A CA 1
ATOM 639 C C . SER A 1 81 ? 13.900 -12.321 -11.341 1.00 80.31 81 SER A C 1
ATOM 641 O O . SER A 1 81 ? 12.800 -12.203 -10.798 1.00 80.31 81 SER A O 1
ATOM 643 N N . GLU A 1 82 ? 14.846 -13.116 -10.820 1.00 86.75 82 GLU A N 1
ATOM 644 C CA . GLU A 1 82 ? 14.701 -13.770 -9.507 1.00 86.75 82 GLU A CA 1
ATOM 645 C C . GLU A 1 82 ? 14.517 -12.749 -8.371 1.00 86.75 82 GLU A C 1
ATOM 647 O O . GLU A 1 82 ? 13.911 -13.061 -7.343 1.00 86.75 82 GLU A O 1
ATOM 652 N N . VAL A 1 83 ? 15.040 -11.529 -8.551 1.00 89.56 83 VAL A N 1
ATOM 653 C CA . VAL A 1 83 ? 14.926 -10.432 -7.584 1.00 89.56 83 VAL A CA 1
ATOM 654 C C . VAL A 1 83 ? 13.477 -9.966 -7.488 1.00 89.56 83 VAL A C 1
ATOM 656 O O . VAL A 1 83 ? 12.944 -9.913 -6.380 1.00 89.56 83 VAL A O 1
ATOM 659 N N . GLU A 1 84 ? 12.827 -9.696 -8.621 1.00 89.94 84 GLU A N 1
ATOM 660 C CA . GLU A 1 84 ? 11.406 -9.330 -8.677 1.00 89.94 84 GLU A CA 1
ATOM 661 C C . GLU A 1 84 ? 10.518 -10.437 -8.115 1.00 89.94 84 GLU A C 1
ATOM 663 O O . GLU A 1 84 ? 9.658 -10.175 -7.273 1.00 89.94 84 GLU A O 1
ATOM 668 N N . GLN A 1 85 ? 10.750 -11.690 -8.524 1.00 91.12 85 GLN A N 1
ATOM 669 C CA . GLN A 1 85 ? 9.953 -12.824 -8.055 1.00 91.12 85 GLN A CA 1
ATOM 670 C C . GLN A 1 85 ? 10.044 -12.983 -6.536 1.00 91.12 85 GLN A C 1
ATOM 672 O O . GLN A 1 85 ? 9.033 -13.171 -5.851 1.00 91.12 85 GLN A O 1
ATOM 677 N N . ARG A 1 86 ? 11.266 -12.912 -5.997 1.00 92.50 86 ARG A N 1
ATOM 678 C CA . ARG A 1 86 ? 11.508 -12.969 -4.555 1.00 92.50 86 ARG A CA 1
ATOM 679 C C . ARG A 1 86 ? 10.837 -11.798 -3.852 1.00 92.50 86 ARG A C 1
ATOM 681 O O . ARG A 1 86 ? 10.189 -12.021 -2.836 1.00 92.50 86 ARG A O 1
ATOM 688 N N . PHE A 1 87 ? 10.986 -10.585 -4.379 1.00 94.94 87 PHE A N 1
ATOM 689 C CA . PHE A 1 87 ? 10.395 -9.387 -3.797 1.00 94.94 87 PHE A CA 1
ATOM 690 C C . PHE A 1 87 ? 8.871 -9.487 -3.725 1.00 94.94 87 PHE A C 1
ATOM 692 O O . PHE A 1 87 ? 8.313 -9.324 -2.644 1.00 94.94 87 PHE A O 1
ATOM 699 N N . TYR A 1 88 ? 8.210 -9.840 -4.829 1.00 94.12 88 TYR A N 1
ATOM 700 C CA . TYR A 1 88 ? 6.754 -9.971 -4.886 1.00 94.12 88 TYR A CA 1
ATOM 701 C C . TYR A 1 88 ? 6.224 -10.982 -3.866 1.00 94.12 88 TYR A C 1
ATOM 703 O O . TYR A 1 88 ? 5.289 -10.692 -3.118 1.00 94.12 88 TYR A O 1
ATOM 711 N N . ARG A 1 89 ? 6.854 -12.162 -3.794 1.00 93.81 89 ARG A N 1
ATOM 712 C CA . ARG A 1 89 ? 6.484 -13.203 -2.827 1.00 93.81 89 ARG A CA 1
ATOM 713 C C . ARG A 1 89 ? 6.698 -12.735 -1.389 1.00 93.81 89 ARG A C 1
ATOM 715 O O . ARG A 1 89 ? 5.808 -12.901 -0.561 1.00 93.81 89 ARG A O 1
ATOM 722 N N . ASP A 1 90 ? 7.873 -12.182 -1.095 1.00 94.44 90 ASP A N 1
ATOM 723 C CA . ASP A 1 90 ? 8.222 -11.727 0.250 1.00 94.44 90 ASP A CA 1
ATOM 724 C C . ASP A 1 90 ? 7.294 -10.569 0.687 1.00 94.44 90 ASP A C 1
ATOM 726 O O . ASP A 1 90 ? 6.901 -10.523 1.847 1.00 94.44 90 ASP A O 1
ATOM 730 N N . PHE A 1 91 ? 6.887 -9.680 -0.230 1.00 95.88 91 PHE A N 1
ATOM 731 C CA . PHE A 1 91 ? 5.942 -8.595 0.052 1.00 95.88 91 PHE A CA 1
ATOM 732 C C . PHE A 1 91 ? 4.534 -9.122 0.350 1.00 95.88 91 PHE A C 1
ATOM 734 O O . PHE A 1 91 ? 3.943 -8.754 1.362 1.00 95.88 91 PHE A O 1
ATOM 741 N N . LYS A 1 92 ? 4.006 -10.027 -0.490 1.00 93.94 92 LYS A N 1
ATOM 742 C CA . LYS A 1 92 ? 2.689 -10.654 -0.270 1.00 93.94 92 LYS A CA 1
ATOM 743 C C . LYS A 1 92 ? 2.613 -11.378 1.078 1.00 93.94 92 LYS A C 1
ATOM 745 O O . LYS A 1 92 ? 1.569 -11.349 1.714 1.00 93.94 92 LYS A O 1
ATOM 750 N N . ALA A 1 93 ? 3.708 -11.993 1.525 1.00 94.31 93 ALA A N 1
ATOM 751 C CA . ALA A 1 93 ? 3.758 -12.712 2.797 1.00 94.31 93 ALA A CA 1
ATOM 752 C C . ALA A 1 93 ? 3.676 -11.807 4.043 1.00 94.31 93 ALA A C 1
ATOM 754 O O . ALA A 1 93 ? 3.383 -12.310 5.123 1.00 94.31 93 ALA A O 1
ATOM 755 N N . LEU A 1 94 ? 3.950 -10.502 3.918 1.00 93.31 94 LEU A N 1
ATOM 756 C CA . LEU A 1 94 ? 3.903 -9.564 5.046 1.00 93.31 94 LEU A CA 1
ATOM 757 C C . LEU A 1 94 ? 2.501 -9.039 5.365 1.00 93.31 94 LEU A C 1
ATOM 759 O O . LEU A 1 94 ? 2.330 -8.457 6.432 1.00 93.31 94 LEU A O 1
ATOM 763 N N . ASP A 1 95 ? 1.543 -9.203 4.449 1.00 91.00 95 ASP A N 1
ATOM 764 C CA . ASP A 1 95 ? 0.143 -8.791 4.609 1.00 91.00 95 ASP A CA 1
ATOM 765 C C . ASP A 1 95 ? -0.036 -7.378 5.206 1.00 91.00 95 ASP A C 1
ATOM 767 O O . ASP A 1 95 ? -0.686 -7.149 6.222 1.00 91.00 95 ASP A O 1
ATOM 771 N N . LEU A 1 96 ? 0.598 -6.385 4.576 1.00 91.19 96 LEU A N 1
ATOM 772 C CA . LEU A 1 96 ? 0.626 -4.997 5.066 1.00 91.19 96 LEU A CA 1
ATOM 773 C C . LEU A 1 96 ? -0.668 -4.209 4.765 1.00 91.19 96 LEU A C 1
ATOM 775 O O . LEU A 1 96 ? -0.721 -2.988 4.962 1.00 91.19 96 LEU A O 1
ATOM 779 N N . GLY A 1 97 ? -1.684 -4.878 4.215 1.00 91.19 97 GLY A N 1
ATOM 780 C CA . GLY A 1 97 ? -2.896 -4.259 3.674 1.00 91.19 97 GLY A CA 1
ATOM 781 C C . GLY A 1 97 ? -2.684 -3.460 2.381 1.00 91.19 97 GLY A C 1
ATOM 782 O O . GLY A 1 97 ? -3.607 -2.794 1.932 1.00 91.19 97 GLY A O 1
ATOM 783 N N . TRP A 1 98 ? -1.484 -3.496 1.792 1.00 94.94 98 TRP A N 1
ATOM 784 C CA . TRP A 1 98 ? -1.210 -2.939 0.465 1.00 94.94 98 TRP A CA 1
ATOM 785 C C . TRP A 1 98 ? -1.410 -4.009 -0.603 1.00 94.94 98 TRP A C 1
ATOM 787 O O . TRP A 1 98 ? -0.817 -5.091 -0.539 1.00 94.94 98 TRP A O 1
ATOM 797 N N . GLU A 1 99 ? -2.184 -3.687 -1.630 1.00 94.75 99 GLU A N 1
ATOM 798 C CA . GLU A 1 99 ? -2.234 -4.489 -2.839 1.00 94.75 99 GLU A CA 1
ATOM 799 C C . GLU A 1 99 ? -0.983 -4.220 -3.679 1.00 94.75 99 GLU A C 1
ATOM 801 O O . GLU A 1 99 ? -0.684 -3.077 -4.007 1.00 94.75 99 GLU A O 1
ATOM 806 N N . ILE A 1 100 ? -0.256 -5.282 -4.033 1.00 95.00 100 ILE A N 1
ATOM 807 C CA . ILE A 1 100 ? 0.872 -5.224 -4.966 1.00 95.00 100 ILE A CA 1
ATOM 808 C C . ILE A 1 100 ? 0.468 -5.817 -6.318 1.00 95.00 100 ILE A C 1
ATOM 810 O O . ILE A 1 100 ? 0.061 -6.984 -6.402 1.00 95.00 100 ILE A O 1
ATOM 814 N N . VAL A 1 101 ? 0.631 -5.017 -7.369 1.00 91.19 101 VAL A N 1
ATOM 815 C CA . VAL A 1 101 ? 0.376 -5.369 -8.770 1.00 91.19 101 VAL A CA 1
ATOM 816 C C . VAL A 1 101 ? 1.697 -5.324 -9.532 1.00 91.19 101 VAL A C 1
ATOM 818 O O . VAL A 1 101 ? 2.514 -4.431 -9.318 1.00 91.19 101 VAL A O 1
ATOM 821 N N . ARG A 1 102 ? 1.923 -6.320 -10.389 1.00 89.31 102 ARG A N 1
ATOM 822 C CA . ARG A 1 102 ? 3.068 -6.371 -11.307 1.00 89.31 102 ARG A CA 1
ATOM 823 C C . ARG A 1 102 ? 2.761 -5.608 -12.574 1.00 89.31 102 ARG A C 1
ATOM 825 O O . ARG A 1 102 ? 1.623 -5.703 -13.021 1.00 89.31 102 ARG A O 1
ATOM 832 N N . GLU A 1 103 ? 3.780 -4.968 -13.146 1.00 80.88 103 GLU A N 1
ATOM 833 C CA . GLU A 1 103 ? 3.669 -4.221 -14.407 1.00 80.88 103 GLU A CA 1
ATOM 834 C C . GLU A 1 103 ? 2.362 -3.408 -14.416 1.00 80.88 103 GLU A C 1
ATOM 836 O O . GLU A 1 103 ? 1.483 -3.645 -15.249 1.00 80.88 103 GLU A O 1
ATOM 841 N N . PRO A 1 104 ? 2.160 -2.555 -13.386 1.00 83.06 104 PRO A N 1
ATOM 842 C CA . PRO A 1 104 ? 0.930 -1.808 -13.217 1.00 83.06 104 PRO A CA 1
ATOM 843 C C . PRO A 1 104 ? 0.681 -0.884 -14.407 1.00 83.06 104 PRO A C 1
ATOM 845 O O . PRO A 1 104 ? 1.503 -0.724 -15.311 1.00 83.06 104 PRO A O 1
ATOM 848 N N . ASP A 1 105 ? -0.469 -0.225 -14.360 1.00 75.75 105 ASP A N 1
ATOM 849 C CA . ASP A 1 105 ? -0.850 0.713 -15.396 1.00 75.75 105 ASP A CA 1
ATOM 850 C C . ASP A 1 105 ? 0.164 1.855 -15.565 1.00 75.75 105 ASP A C 1
ATOM 852 O O . ASP A 1 105 ? 0.971 2.189 -14.690 1.00 75.75 105 ASP A O 1
ATOM 856 N N . VAL A 1 106 ? 0.092 2.458 -16.738 1.00 80.00 106 VAL A N 1
ATOM 857 C CA . VAL A 1 106 ? 1.060 3.417 -17.237 1.00 80.00 106 VAL A CA 1
ATOM 858 C C . VAL A 1 106 ? 1.113 4.686 -16.375 1.00 80.00 106 VAL A C 1
ATOM 860 O O . VAL A 1 106 ? 0.093 5.334 -16.140 1.00 80.00 106 VAL A O 1
ATOM 863 N N . VAL A 1 107 ? 2.317 5.111 -15.975 1.00 79.75 107 VAL A N 1
ATOM 864 C CA . VAL A 1 107 ? 2.541 6.382 -15.269 1.00 79.75 107 VAL A CA 1
ATOM 865 C C . VAL A 1 107 ? 3.010 7.452 -16.253 1.00 79.75 107 VAL A C 1
ATOM 867 O O . VAL A 1 107 ? 4.068 7.332 -16.878 1.00 79.75 107 VAL A O 1
ATOM 870 N N . LYS A 1 108 ? 2.226 8.526 -16.384 1.00 77.25 108 LYS A N 1
ATOM 871 C CA . LYS A 1 108 ? 2.601 9.700 -17.182 1.00 77.25 108 LYS A CA 1
ATOM 872 C C . LYS A 1 108 ? 3.703 10.495 -16.492 1.00 77.25 108 LYS A C 1
ATOM 874 O O . LYS A 1 108 ? 3.704 10.654 -15.271 1.00 77.25 108 LYS A O 1
ATOM 879 N N . SER A 1 109 ? 4.640 10.987 -17.291 1.00 76.75 109 SER A N 1
ATOM 880 C CA . SER A 1 109 ? 5.836 11.680 -16.835 1.00 76.75 109 SER A CA 1
ATOM 881 C C . SER A 1 109 ? 6.248 12.752 -17.845 1.00 76.75 109 SER A C 1
ATOM 883 O O . SER A 1 109 ? 7.039 12.513 -18.759 1.00 76.75 109 SER A O 1
ATOM 885 N N . GLY A 1 110 ? 5.642 13.936 -17.728 1.00 75.56 110 GLY A N 1
ATOM 886 C CA . GLY A 1 110 ? 5.728 14.980 -18.752 1.00 75.56 110 GLY A CA 1
ATOM 887 C C . GLY A 1 110 ? 5.242 14.472 -20.117 1.00 75.56 110 GLY A C 1
ATOM 888 O O . GLY A 1 110 ? 4.105 14.025 -20.246 1.00 75.56 110 GLY A O 1
ATOM 889 N N . ASN A 1 111 ? 6.120 14.499 -21.124 1.00 69.50 111 ASN A N 1
ATOM 890 C CA . ASN A 1 111 ? 5.856 13.945 -22.464 1.00 69.50 111 ASN A CA 1
ATOM 891 C C . ASN A 1 111 ? 6.176 12.446 -22.579 1.00 69.50 111 ASN A C 1
ATOM 893 O O . ASN A 1 111 ? 6.075 11.872 -23.655 1.00 69.50 111 ASN A O 1
ATOM 897 N N . TYR A 1 112 ? 6.621 11.818 -21.496 1.00 69.19 112 TYR A N 1
ATOM 898 C CA . TYR A 1 112 ? 7.019 10.422 -21.488 1.00 69.19 112 TYR A CA 1
ATOM 899 C C . TYR A 1 112 ? 6.024 9.583 -20.710 1.00 69.19 112 TYR A C 1
ATOM 901 O O . TYR A 1 112 ? 5.277 10.047 -19.848 1.00 69.19 112 TYR A O 1
ATOM 909 N N . VAL A 1 113 ? 6.086 8.297 -20.994 1.00 71.50 113 VAL A N 1
ATOM 910 C CA . VAL A 1 113 ? 5.370 7.266 -20.273 1.00 71.50 113 VAL A CA 1
ATOM 911 C C . VAL A 1 113 ? 6.390 6.340 -19.613 1.00 71.50 113 VAL A C 1
ATOM 913 O O . VAL A 1 113 ? 7.375 5.938 -20.237 1.00 71.50 113 VAL A O 1
ATOM 916 N N . VAL A 1 114 ? 6.139 5.990 -18.354 1.00 75.12 114 VAL A N 1
ATOM 917 C CA . VAL A 1 114 ? 6.903 4.988 -17.610 1.00 75.12 114 VAL A CA 1
ATOM 918 C C . VAL A 1 114 ? 5.975 3.868 -17.163 1.00 75.12 114 VAL A C 1
ATOM 920 O O . VAL A 1 114 ? 4.876 4.121 -16.680 1.00 75.12 114 VAL A O 1
ATOM 923 N N . ILE A 1 115 ? 6.438 2.629 -17.311 1.00 80.62 115 ILE A N 1
ATOM 924 C CA . ILE A 1 115 ? 5.783 1.436 -16.773 1.00 80.62 115 ILE A CA 1
ATOM 925 C C . ILE A 1 115 ? 6.693 0.911 -15.659 1.00 80.62 115 ILE A C 1
ATOM 927 O O . ILE A 1 115 ? 7.769 0.403 -15.982 1.00 80.62 115 ILE A O 1
ATOM 931 N N . PRO A 1 116 ? 6.329 1.113 -14.380 1.00 86.00 116 PRO A N 1
ATOM 932 C CA . PRO A 1 116 ? 7.073 0.567 -13.248 1.00 86.00 116 PRO A CA 1
ATOM 933 C C . PRO A 1 116 ? 7.026 -0.965 -13.214 1.00 86.00 116 PRO A C 1
ATOM 935 O O . PRO A 1 116 ? 6.126 -1.569 -13.792 1.00 86.00 116 PRO A O 1
ATOM 938 N N . ASP A 1 117 ? 7.924 -1.601 -12.462 1.00 88.62 117 ASP A N 1
ATOM 939 C CA . ASP A 1 117 ? 7.864 -3.057 -12.246 1.00 88.62 117 ASP A CA 1
ATOM 940 C C . ASP A 1 117 ? 6.739 -3.449 -11.276 1.00 88.62 117 ASP A C 1
ATOM 942 O O . ASP A 1 117 ? 6.083 -4.483 -11.440 1.00 88.62 117 ASP A O 1
ATOM 946 N N . PHE A 1 118 ? 6.496 -2.615 -10.257 1.00 92.69 118 PHE A N 1
ATOM 947 C CA . PHE A 1 118 ? 5.465 -2.845 -9.247 1.00 92.69 118 PHE A CA 1
ATOM 948 C C . PHE A 1 118 ? 4.673 -1.581 -8.912 1.00 92.69 118 PHE A C 1
ATOM 950 O O . PHE A 1 118 ? 5.226 -0.486 -8.797 1.00 92.69 118 PHE A O 1
ATOM 957 N N . GLY A 1 119 ? 3.374 -1.758 -8.682 1.00 93.31 119 GLY A N 1
ATOM 958 C CA . GLY A 1 119 ? 2.474 -0.756 -8.117 1.00 93.31 119 GLY A CA 1
ATOM 959 C C . GLY A 1 119 ? 1.925 -1.225 -6.775 1.00 93.31 119 GLY A C 1
ATOM 960 O O . GLY A 1 119 ? 1.576 -2.396 -6.626 1.00 93.31 119 GLY A O 1
ATOM 961 N N . PHE A 1 120 ? 1.855 -0.312 -5.812 1.00 95.19 120 PHE A N 1
ATOM 962 C CA . PHE A 1 120 ? 1.273 -0.506 -4.490 1.00 95.19 120 PHE A CA 1
ATOM 963 C C . PHE A 1 120 ? 0.036 0.374 -4.341 1.00 95.19 120 PHE A C 1
ATOM 965 O O . PHE A 1 120 ? 0.106 1.586 -4.568 1.00 95.19 120 PHE A O 1
ATOM 972 N N . TYR A 1 121 ? -1.070 -0.232 -3.913 1.00 92.94 121 TYR A N 1
ATOM 973 C CA . TYR A 1 121 ? -2.363 0.428 -3.768 1.00 92.94 121 TYR A CA 1
ATOM 974 C C . TYR A 1 121 ? -2.968 0.170 -2.388 1.00 92.94 121 TYR A C 1
ATOM 976 O O . TYR A 1 121 ? -2.986 -0.972 -1.925 1.00 92.94 121 TYR A O 1
ATOM 984 N N . LYS A 1 122 ? -3.457 1.226 -1.729 1.00 91.00 122 LYS A N 1
ATOM 985 C CA . LYS A 1 122 ? -4.157 1.137 -0.438 1.00 91.00 122 LYS A CA 1
ATOM 986 C C . LYS A 1 122 ? -4.960 2.402 -0.168 1.00 91.00 122 LYS A C 1
ATOM 988 O O . LYS A 1 122 ? -4.395 3.482 -0.248 1.00 91.00 122 LYS A O 1
ATOM 993 N N . ASP A 1 123 ? -6.247 2.285 0.150 1.00 85.81 123 ASP A N 1
ATOM 994 C CA . ASP A 1 123 ? -7.098 3.422 0.554 1.00 85.81 123 ASP A CA 1
ATOM 995 C C . ASP A 1 123 ? -6.997 4.646 -0.389 1.00 85.81 123 ASP A C 1
ATOM 997 O O . ASP A 1 123 ? -6.900 5.789 0.040 1.00 85.81 123 ASP A O 1
ATOM 1001 N N . GLY A 1 124 ? -6.947 4.407 -1.707 1.00 84.50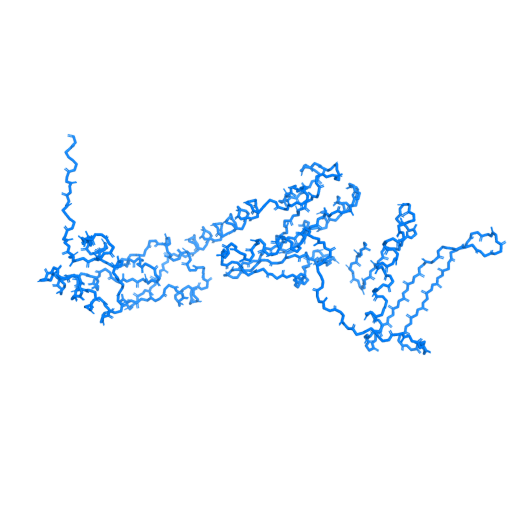 124 GLY A N 1
ATOM 1002 C CA . GLY A 1 124 ? -6.783 5.456 -2.728 1.00 84.50 124 GLY A CA 1
ATOM 1003 C C . GLY A 1 124 ? -5.342 5.939 -2.951 1.00 84.50 124 GLY A C 1
ATOM 1004 O O . GLY A 1 124 ? -5.066 6.581 -3.968 1.00 84.50 124 GLY A O 1
ATOM 1005 N N . LEU A 1 125 ? -4.405 5.579 -2.072 1.00 89.81 125 LEU A N 1
ATOM 1006 C CA . LEU A 1 125 ? -2.977 5.835 -2.235 1.00 89.81 125 LEU A CA 1
ATOM 1007 C C . LEU A 1 125 ? -2.381 4.954 -3.327 1.00 89.81 125 LEU A C 1
ATOM 1009 O O . LEU A 1 125 ? -2.733 3.781 -3.480 1.00 89.81 125 LEU A O 1
ATOM 1013 N N . LYS A 1 126 ? -1.435 5.540 -4.063 1.00 91.56 126 LYS A N 1
ATOM 1014 C CA . LYS A 1 126 ? -0.670 4.882 -5.120 1.00 91.56 126 LYS A CA 1
ATOM 1015 C C . LYS A 1 126 ? 0.809 5.160 -4.913 1.00 91.56 126 LYS A C 1
ATOM 1017 O O . LYS A 1 126 ? 1.211 6.314 -4.767 1.00 91.56 126 LYS A O 1
ATOM 1022 N N . HIS A 1 127 ? 1.613 4.111 -4.938 1.00 92.38 127 HIS A N 1
ATOM 1023 C CA . HIS A 1 127 ? 3.064 4.215 -4.941 1.00 92.38 127 HIS A CA 1
ATOM 1024 C C . HIS A 1 127 ? 3.645 3.199 -5.915 1.00 92.38 127 HIS A C 1
ATOM 1026 O O . HIS A 1 127 ? 3.079 2.127 -6.092 1.00 92.38 127 HIS A O 1
ATOM 1032 N N . TYR A 1 128 ? 4.775 3.510 -6.533 1.00 91.62 128 TYR A N 1
ATOM 1033 C CA . TYR A 1 128 ? 5.374 2.644 -7.542 1.00 91.62 128 TYR A CA 1
ATOM 1034 C C . TYR A 1 128 ? 6.822 2.319 -7.205 1.00 91.62 128 TYR A C 1
ATOM 1036 O O . TYR A 1 128 ?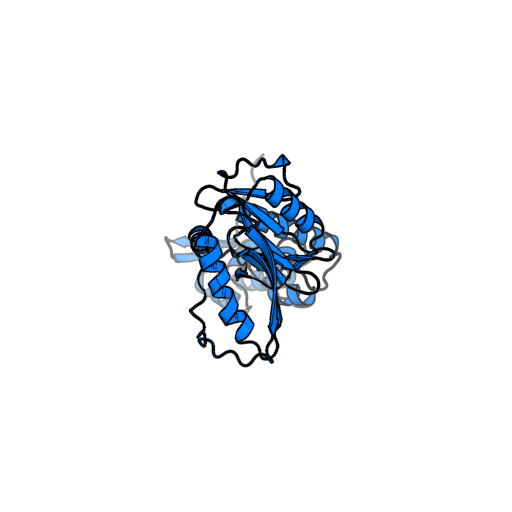 7.520 3.118 -6.581 1.00 91.62 128 TYR A O 1
ATOM 1044 N N . LEU A 1 129 ? 7.277 1.151 -7.647 1.00 91.62 129 LEU A N 1
ATOM 1045 C CA . LEU A 1 129 ? 8.659 0.710 -7.526 1.00 91.62 129 LEU A CA 1
ATOM 1046 C C . LEU A 1 129 ? 9.200 0.285 -8.887 1.00 91.62 129 LEU A C 1
ATOM 1048 O O . LEU A 1 129 ? 8.599 -0.524 -9.588 1.00 91.62 129 LEU A O 1
ATOM 1052 N N . GLU A 1 130 ? 10.378 0.809 -9.197 1.00 88.12 130 GLU A N 1
ATOM 1053 C CA . GLU A 1 130 ? 11.175 0.471 -10.370 1.00 88.12 130 GLU A CA 1
ATOM 1054 C C . GLU A 1 130 ? 12.477 -0.210 -9.930 1.00 88.12 130 GLU A C 1
ATOM 1056 O O . GLU A 1 130 ? 13.212 0.331 -9.101 1.00 88.12 130 GLU A O 1
ATOM 1061 N N . ILE A 1 131 ? 12.797 -1.372 -10.495 1.00 88.19 131 ILE A N 1
ATOM 1062 C CA . ILE A 1 131 ? 13.969 -2.185 -10.171 1.00 88.19 131 ILE A CA 1
ATOM 1063 C C . ILE A 1 131 ? 15.008 -2.079 -11.289 1.00 88.19 131 ILE A C 1
ATOM 1065 O O . ILE A 1 131 ? 14.834 -2.433 -12.451 1.00 88.19 131 ILE A O 1
ATOM 1069 N N . VAL A 1 132 ? 16.187 -1.612 -10.906 1.00 81.31 132 VAL A N 1
ATOM 1070 C CA . VAL A 1 132 ? 17.276 -1.244 -11.802 1.00 81.31 132 VAL A CA 1
ATOM 1071 C C . VAL A 1 132 ? 18.423 -2.239 -11.622 1.00 81.31 132 VAL A C 1
ATOM 1073 O O . VAL A 1 132 ? 19.298 -2.069 -10.771 1.00 81.31 132 VAL A O 1
ATOM 1076 N N . GLY A 1 133 ? 18.417 -3.292 -12.450 1.00 70.44 133 GLY A N 1
ATOM 1077 C CA . GLY A 1 133 ? 19.389 -4.393 -12.381 1.00 70.44 133 GLY A CA 1
ATOM 1078 C C . GLY A 1 133 ? 20.608 -4.298 -13.313 1.00 70.44 133 GLY A C 1
ATOM 1079 O O . GLY A 1 133 ? 21.677 -4.781 -12.950 1.00 70.44 133 GLY A O 1
ATOM 1080 N N . PHE A 1 134 ? 20.484 -3.681 -14.496 1.00 63.38 134 PHE A N 1
ATOM 1081 C CA . PHE A 1 134 ? 21.545 -3.671 -15.519 1.00 63.38 134 PHE A CA 1
ATOM 1082 C C . PHE A 1 134 ? 21.600 -2.354 -16.293 1.00 63.38 134 PHE A C 1
ATOM 1084 O O . PHE A 1 134 ? 20.963 -2.233 -17.338 1.00 63.38 134 PHE A O 1
ATOM 1091 N N . TRP A 1 135 ? 22.375 -1.373 -15.822 1.00 65.31 135 TRP A N 1
ATOM 1092 C CA . TRP A 1 135 ? 22.443 -0.065 -16.485 1.00 65.31 135 TRP A CA 1
ATOM 1093 C C . TRP A 1 135 ? 23.801 0.619 -16.341 1.00 65.31 135 TRP A C 1
ATOM 1095 O O . TRP A 1 135 ? 24.538 0.363 -15.393 1.00 65.31 135 TRP A O 1
ATOM 1105 N N . THR A 1 136 ? 24.130 1.512 -17.277 1.00 60.75 136 THR A N 1
ATOM 1106 C CA . THR A 1 136 ? 25.265 2.427 -17.109 1.00 60.75 136 THR A CA 1
ATOM 1107 C C . THR A 1 136 ? 24.845 3.633 -16.257 1.00 60.75 136 THR A C 1
ATOM 1109 O O . THR A 1 136 ? 23.674 4.032 -16.317 1.00 60.75 136 THR A O 1
ATOM 1112 N N . PRO A 1 137 ? 25.763 4.250 -15.490 1.00 63.47 137 PRO A N 1
ATOM 1113 C CA . PRO A 1 137 ? 25.455 5.431 -14.680 1.00 63.47 137 PRO A CA 1
ATOM 1114 C C . PRO A 1 137 ? 24.807 6.570 -15.482 1.00 63.47 137 PRO A C 1
ATOM 1116 O O . PRO A 1 137 ? 23.864 7.209 -15.018 1.00 63.47 137 PRO A O 1
ATOM 1119 N N . GLU A 1 138 ? 25.261 6.803 -16.717 1.00 64.31 138 GLU A N 1
ATOM 1120 C CA . GLU A 1 138 ? 24.742 7.857 -17.597 1.00 64.31 138 GLU A CA 1
ATOM 1121 C C . GLU A 1 138 ? 23.302 7.579 -18.031 1.00 64.31 138 GLU A C 1
ATOM 1123 O O . GLU A 1 138 ? 22.481 8.496 -18.109 1.00 64.31 138 GLU A O 1
ATOM 1128 N N . TYR A 1 139 ? 22.980 6.313 -18.306 1.00 65.88 139 TYR A N 1
ATOM 1129 C CA . TYR A 1 139 ? 21.622 5.923 -18.657 1.00 65.88 139 TYR A CA 1
ATOM 1130 C C . TYR A 1 139 ? 20.684 6.071 -17.462 1.00 65.88 139 TYR A C 1
ATOM 1132 O O . TYR A 1 139 ? 19.587 6.616 -17.590 1.00 65.88 139 TYR A O 1
ATOM 1140 N N . LEU A 1 140 ? 21.129 5.620 -16.291 1.00 69.19 140 LEU A N 1
ATOM 1141 C CA . LEU A 1 140 ? 20.321 5.673 -15.085 1.00 69.19 140 LEU A CA 1
ATOM 1142 C C . LEU A 1 140 ? 19.987 7.121 -14.698 1.00 69.19 140 LEU A C 1
ATOM 1144 O O . LEU A 1 140 ? 18.836 7.414 -14.379 1.00 69.19 140 LEU A O 1
ATOM 1148 N N . LYS A 1 141 ? 20.944 8.048 -14.849 1.00 70.12 141 LYS A N 1
ATOM 1149 C CA . LYS A 1 141 ? 20.711 9.492 -14.674 1.00 70.12 141 LYS A CA 1
ATOM 1150 C C . LYS A 1 141 ? 19.618 10.031 -15.599 1.00 70.12 141 LYS A C 1
ATOM 1152 O O . LYS A 1 141 ? 18.758 10.772 -15.131 1.00 70.12 141 LYS A O 1
ATOM 1157 N N . LYS A 1 142 ? 19.610 9.640 -16.881 1.00 72.38 142 LYS A N 1
ATOM 1158 C CA . LYS A 1 142 ? 18.560 10.037 -17.841 1.00 72.38 142 LYS A CA 1
ATOM 1159 C C . LYS A 1 142 ? 17.197 9.438 -17.502 1.00 72.38 142 LYS A C 1
ATOM 1161 O O . LYS A 1 142 ? 16.185 10.120 -17.624 1.00 72.38 142 LYS A O 1
ATOM 1166 N N . LYS A 1 143 ? 17.153 8.168 -17.086 1.00 71.94 143 LYS A N 1
ATOM 1167 C CA . LYS A 1 143 ? 15.897 7.522 -16.682 1.00 71.94 143 LYS A CA 1
ATOM 1168 C C . LYS A 1 143 ? 15.310 8.230 -15.461 1.00 71.94 143 LYS A C 1
ATOM 1170 O O . LYS A 1 143 ? 14.147 8.611 -15.472 1.00 71.94 143 LYS A O 1
ATOM 1175 N N . ILE A 1 144 ? 16.140 8.508 -14.461 1.00 71.69 144 ILE A N 1
ATOM 1176 C CA . ILE A 1 144 ? 15.713 9.160 -13.219 1.00 71.69 144 ILE A CA 1
ATOM 1177 C C . ILE A 1 144 ? 15.365 10.629 -13.426 1.00 71.69 144 ILE A C 1
ATOM 1179 O O . ILE A 1 144 ? 14.437 11.114 -12.793 1.00 71.69 144 ILE A O 1
ATOM 1183 N N . SER A 1 145 ? 16.035 11.347 -14.335 1.00 71.56 145 SER A N 1
ATOM 1184 C CA . SER A 1 145 ? 15.605 12.706 -14.669 1.00 71.56 145 SER A CA 1
ATOM 1185 C C . SER A 1 145 ? 14.194 12.745 -15.241 1.00 71.56 145 SER A C 1
ATOM 1187 O O . SER A 1 145 ? 13.486 13.693 -14.938 1.00 71.56 145 SER A O 1
ATOM 1189 N N . LYS A 1 146 ? 13.787 11.723 -16.009 1.00 71.00 146 LYS A N 1
ATOM 1190 C CA . LYS A 1 146 ? 12.415 11.616 -16.518 1.00 71.00 146 LYS A CA 1
ATOM 1191 C C . LYS A 1 146 ? 11.438 11.332 -15.372 1.00 71.00 146 LYS A C 1
ATOM 1193 O O . LYS A 1 146 ? 10.479 12.067 -15.225 1.00 71.00 146 LYS A O 1
ATOM 1198 N N . LEU A 1 147 ? 11.756 10.392 -14.473 1.00 71.44 147 LEU A N 1
ATOM 1199 C CA . LEU A 1 147 ? 10.909 10.052 -13.311 1.00 71.44 147 LEU A CA 1
ATOM 1200 C C . LEU A 1 147 ? 10.555 11.238 -12.395 1.00 71.44 147 LEU A C 1
ATOM 1202 O O . LEU A 1 147 ? 9.569 11.159 -11.674 1.00 71.44 147 LEU A O 1
ATOM 1206 N N . LYS A 1 148 ? 11.323 12.333 -12.413 1.00 69.06 148 LYS A N 1
ATOM 1207 C CA . LYS A 1 148 ? 11.016 13.541 -11.625 1.00 69.06 148 LYS A CA 1
ATOM 1208 C C . LYS A 1 148 ? 9.703 14.201 -12.017 1.00 69.06 148 LYS A C 1
ATOM 1210 O O . LYS A 1 148 ? 9.033 14.749 -11.151 1.00 69.06 148 LYS A O 1
ATOM 1215 N N . ASP A 1 149 ? 9.368 14.149 -13.301 1.00 70.50 149 ASP A N 1
ATOM 1216 C CA . ASP A 1 149 ? 8.164 14.774 -13.843 1.00 70.50 149 ASP A CA 1
ATOM 1217 C C . ASP A 1 149 ? 6.984 13.791 -13.841 1.00 70.50 149 ASP A C 1
ATOM 1219 O O . ASP A 1 149 ? 5.962 14.041 -14.478 1.00 70.50 149 ASP A O 1
ATOM 1223 N N . ALA A 1 150 ? 7.137 12.630 -13.187 1.00 75.31 150 ALA A N 1
ATOM 1224 C CA . ALA A 1 150 ? 6.065 11.660 -13.033 1.00 75.31 150 ALA A CA 1
ATOM 1225 C C . ALA A 1 150 ? 4.936 12.235 -12.173 1.00 75.31 150 ALA A C 1
ATOM 1227 O O . ALA A 1 150 ? 5.167 12.793 -11.102 1.00 75.31 150 ALA A O 1
ATOM 1228 N N . GLU A 1 151 ? 3.697 12.034 -12.617 1.00 74.12 151 GLU A N 1
ATOM 1229 C CA . GLU A 1 151 ? 2.499 12.445 -11.873 1.00 74.12 151 GLU A CA 1
ATOM 1230 C C . GLU A 1 151 ? 2.305 11.646 -10.570 1.00 74.12 151 GLU A C 1
ATOM 1232 O O . GLU A 1 151 ? 1.466 11.993 -9.740 1.00 74.12 151 GLU A O 1
ATOM 1237 N N . ALA A 1 152 ? 3.077 10.574 -10.379 1.00 77.12 152 ALA A N 1
ATOM 1238 C CA . ALA A 1 152 ? 3.028 9.724 -9.203 1.00 77.12 152 ALA A CA 1
ATOM 1239 C C . ALA A 1 152 ? 4.414 9.493 -8.596 1.00 77.12 152 ALA A C 1
ATOM 1241 O O . ALA A 1 152 ? 5.434 9.519 -9.282 1.00 77.12 152 ALA A O 1
ATOM 1242 N N . THR A 1 153 ? 4.435 9.201 -7.295 1.00 82.56 153 THR A N 1
ATOM 1243 C CA . THR A 1 153 ? 5.664 8.911 -6.554 1.00 82.56 153 THR A CA 1
ATOM 1244 C C . THR A 1 153 ? 6.207 7.533 -6.928 1.00 82.56 153 THR A C 1
ATOM 1246 O O . THR A 1 153 ? 5.541 6.517 -6.708 1.00 82.56 153 THR A O 1
ATOM 1249 N N . ILE A 1 154 ? 7.437 7.498 -7.438 1.00 86.62 154 ILE A N 1
ATOM 1250 C CA . ILE A 1 154 ? 8.141 6.276 -7.838 1.00 86.62 154 ILE A CA 1
ATOM 1251 C C . ILE A 1 154 ? 9.421 6.150 -7.004 1.00 86.62 154 ILE A C 1
ATOM 1253 O O . ILE A 1 154 ? 10.280 7.031 -7.047 1.00 86.62 154 ILE A O 1
ATOM 1257 N N . THR A 1 155 ? 9.565 5.047 -6.269 1.00 89.69 155 THR A N 1
ATOM 1258 C CA . THR A 1 155 ? 10.829 4.649 -5.633 1.00 89.69 155 THR A CA 1
ATOM 1259 C C . THR A 1 155 ? 11.662 3.845 -6.620 1.00 89.69 155 THR A C 1
ATOM 1261 O O . THR A 1 155 ? 11.144 2.980 -7.325 1.00 89.69 155 THR A O 1
ATOM 1264 N N . VAL A 1 156 ? 12.973 4.082 -6.650 1.00 87.69 156 VAL A N 1
ATOM 1265 C CA . VAL A 1 156 ? 13.889 3.319 -7.508 1.00 87.69 156 VAL A CA 1
ATOM 1266 C C . VAL A 1 156 ? 14.770 2.414 -6.651 1.00 87.69 156 VAL A C 1
ATOM 1268 O O . VAL A 1 156 ? 15.523 2.890 -5.802 1.00 87.69 156 VAL A O 1
ATOM 1271 N N . ALA A 1 157 ? 14.708 1.104 -6.882 1.00 90.19 157 ALA A N 1
ATOM 1272 C CA . ALA A 1 157 ? 15.630 0.129 -6.310 1.00 90.19 157 ALA A CA 1
ATOM 1273 C C . ALA A 1 157 ? 16.802 -0.097 -7.272 1.00 90.19 157 ALA A C 1
ATOM 1275 O O . ALA A 1 157 ? 16.615 -0.622 -8.364 1.00 90.19 157 ALA A O 1
ATOM 1276 N N . VAL A 1 158 ? 18.019 0.274 -6.879 1.00 86.31 158 VAL A N 1
ATOM 1277 C CA . VAL A 1 158 ? 19.227 0.210 -7.712 1.00 86.31 158 VAL A CA 1
ATOM 1278 C C . VAL A 1 158 ? 20.184 -0.859 -7.203 1.00 86.31 158 VAL A C 1
ATOM 1280 O O . VAL A 1 158 ? 20.522 -0.895 -6.020 1.00 86.31 158 VAL A O 1
ATOM 1283 N N . ASN A 1 159 ? 20.661 -1.715 -8.106 1.00 85.06 159 ASN A N 1
ATOM 1284 C CA . ASN A 1 159 ? 21.674 -2.706 -7.768 1.00 85.06 159 ASN A CA 1
ATOM 1285 C C . ASN A 1 159 ? 22.999 -2.017 -7.388 1.00 85.06 159 ASN A C 1
ATOM 1287 O O . ASN A 1 159 ? 23.560 -1.254 -8.178 1.00 85.06 159 ASN A O 1
ATOM 1291 N N . GLU A 1 160 ? 23.523 -2.312 -6.198 1.00 83.88 160 GLU A N 1
ATOM 1292 C CA . GLU A 1 160 ? 24.764 -1.740 -5.647 1.00 83.88 160 GLU A CA 1
ATOM 1293 C C . GLU A 1 160 ? 25.978 -1.937 -6.562 1.00 83.88 160 GLU A C 1
ATOM 1295 O O . GLU A 1 160 ? 26.885 -1.105 -6.598 1.00 83.88 160 GLU A O 1
ATOM 1300 N N . ASN A 1 161 ? 25.971 -2.999 -7.371 1.00 77.12 161 ASN A N 1
ATOM 1301 C CA . ASN A 1 161 ? 27.057 -3.320 -8.295 1.00 77.12 161 ASN A CA 1
ATOM 1302 C C . ASN A 1 161 ? 27.176 -2.337 -9.479 1.00 77.12 161 ASN A C 1
ATOM 1304 O O . ASN A 1 161 ? 28.122 -2.432 -10.260 1.00 77.12 161 ASN A O 1
ATOM 1308 N N . LEU A 1 162 ? 26.239 -1.395 -9.638 1.00 72.25 162 LEU A N 1
ATOM 1309 C CA . LEU A 1 162 ? 26.229 -0.420 -10.735 1.00 72.25 162 LEU A CA 1
ATOM 1310 C C . LEU A 1 162 ? 27.071 0.843 -10.458 1.00 72.25 162 LEU A C 1
ATOM 1312 O O . LEU A 1 162 ? 27.007 1.789 -11.241 1.00 72.25 162 LEU A O 1
ATOM 1316 N N . ASN A 1 163 ? 27.874 0.876 -9.382 1.00 68.50 163 ASN A N 1
ATOM 1317 C CA . ASN A 1 163 ? 28.766 1.996 -9.016 1.00 68.50 163 ASN A CA 1
ATOM 1318 C C . ASN A 1 163 ? 28.076 3.379 -8.994 1.00 68.50 163 ASN A C 1
ATOM 1320 O O . ASN A 1 163 ? 28.695 4.400 -9.293 1.00 68.50 163 ASN A O 1
ATOM 1324 N N . CYS A 1 164 ? 26.792 3.426 -8.639 1.00 69.50 164 CYS A N 1
ATOM 1325 C CA . CYS A 1 164 ? 26.029 4.668 -8.520 1.00 69.50 164 CYS A CA 1
ATOM 1326 C C . CYS A 1 164 ? 25.895 5.082 -7.050 1.00 69.50 164 CYS A C 1
ATOM 1328 O O . CYS A 1 164 ? 25.825 4.229 -6.166 1.00 69.50 164 CYS A O 1
ATOM 1330 N N . LYS A 1 165 ? 25.834 6.387 -6.770 1.00 68.88 165 LYS A N 1
ATOM 1331 C CA . LYS A 1 165 ? 25.638 6.926 -5.415 1.00 68.88 165 LYS A CA 1
ATOM 1332 C C . LYS A 1 165 ? 24.233 7.490 -5.260 1.00 68.88 165 LYS A C 1
ATOM 1334 O O . LYS A 1 165 ? 23.637 7.957 -6.219 1.00 68.88 165 LYS A O 1
ATOM 1339 N N . LYS A 1 166 ? 23.719 7.542 -4.024 1.00 65.75 166 LYS A N 1
ATOM 1340 C CA . LYS A 1 166 ? 22.391 8.122 -3.730 1.00 65.75 166 LYS A CA 1
ATOM 1341 C C . LYS A 1 166 ? 22.234 9.553 -4.267 1.00 65.75 166 LYS A C 1
ATOM 1343 O O . LYS A 1 166 ? 21.166 9.928 -4.722 1.00 65.75 166 LYS A O 1
ATOM 1348 N N . GLN A 1 167 ? 23.320 10.324 -4.236 1.00 67.12 167 GLN A N 1
ATOM 1349 C CA . GLN A 1 167 ? 23.391 11.711 -4.712 1.00 67.12 167 GLN A CA 1
ATOM 1350 C C . GLN A 1 167 ? 23.265 11.843 -6.236 1.00 67.12 167 GLN A C 1
ATOM 1352 O O . GLN A 1 167 ? 22.984 12.930 -6.729 1.00 67.12 167 GLN A O 1
ATOM 1357 N N . ASP A 1 168 ? 23.468 10.757 -6.987 1.00 64.06 168 ASP A N 1
ATOM 1358 C CA . ASP A 1 168 ? 23.237 10.741 -8.432 1.00 64.06 168 ASP A CA 1
ATOM 1359 C C . ASP A 1 168 ? 21.740 10.749 -8.776 1.00 64.06 168 ASP A C 1
ATOM 1361 O O . ASP A 1 168 ? 21.376 10.858 -9.950 1.00 64.06 168 ASP A O 1
ATOM 1365 N N . PHE A 1 169 ? 20.876 10.636 -7.764 1.00 65.50 169 PHE A N 1
ATOM 1366 C CA . PHE A 1 169 ? 19.446 10.452 -7.909 1.00 65.50 169 PHE A CA 1
ATOM 1367 C C . PHE A 1 169 ? 18.658 11.531 -7.178 1.00 65.50 169 PHE A C 1
ATOM 1369 O O . PHE A 1 169 ? 19.091 12.088 -6.171 1.00 65.50 169 PHE A O 1
ATOM 1376 N N . LEU A 1 170 ? 17.478 11.823 -7.710 1.00 58.44 170 LEU A N 1
ATOM 1377 C CA . LEU A 1 170 ? 16.540 12.784 -7.154 1.00 58.44 170 LEU A CA 1
ATOM 1378 C C . LEU A 1 170 ? 15.273 11.997 -6.812 1.00 58.44 170 LEU A C 1
ATOM 1380 O O . LEU A 1 170 ? 14.668 11.423 -7.712 1.00 58.44 170 LEU A O 1
ATOM 1384 N N . GLY A 1 171 ? 14.941 11.921 -5.521 1.00 65.56 171 GLY A N 1
ATOM 1385 C CA . GLY A 1 171 ? 13.854 11.092 -4.987 1.00 65.56 171 GLY A CA 1
ATOM 1386 C C . GLY A 1 171 ? 14.333 9.954 -4.077 1.00 65.56 171 GLY A C 1
ATOM 1387 O O . GLY A 1 171 ? 15.509 9.884 -3.701 1.00 65.56 171 GLY A O 1
ATOM 1388 N N . ASP A 1 172 ? 13.403 9.068 -3.718 1.00 74.38 172 ASP A N 1
ATOM 1389 C CA . ASP A 1 172 ? 13.674 7.913 -2.864 1.00 74.38 172 ASP A CA 1
ATOM 1390 C C . ASP A 1 172 ? 14.363 6.801 -3.659 1.00 74.38 172 ASP A C 1
ATOM 1392 O O . ASP A 1 172 ? 13.798 6.185 -4.565 1.00 74.38 172 ASP A O 1
ATOM 1396 N N . VAL A 1 173 ? 15.624 6.553 -3.304 1.00 84.19 173 VAL A N 1
ATOM 1397 C CA . VAL A 1 173 ? 16.422 5.465 -3.866 1.00 84.19 173 VAL A CA 1
ATOM 1398 C C . VAL A 1 173 ? 16.816 4.487 -2.785 1.00 84.19 173 VAL A C 1
ATOM 1400 O O . VAL A 1 173 ? 17.365 4.864 -1.743 1.00 84.19 173 VAL A O 1
ATOM 1403 N N . ILE A 1 174 ? 16.571 3.222 -3.094 1.00 89.19 174 ILE A N 1
ATOM 1404 C CA . ILE A 1 174 ? 16.972 2.074 -2.303 1.00 89.19 174 ILE A CA 1
ATOM 1405 C C . ILE A 1 174 ? 18.089 1.363 -3.048 1.00 89.19 174 ILE A C 1
ATOM 1407 O O . ILE A 1 174 ? 17.980 1.095 -4.240 1.00 89.19 174 ILE A O 1
ATOM 1411 N N . PHE A 1 175 ? 19.158 1.029 -2.341 1.00 89.31 175 PHE A N 1
ATOM 1412 C CA . PHE A 1 175 ? 20.208 0.186 -2.887 1.00 89.31 175 PHE A CA 1
ATOM 1413 C C . PHE A 1 175 ? 19.969 -1.263 -2.487 1.00 89.31 175 PHE A C 1
ATOM 1415 O O . PHE A 1 175 ? 19.484 -1.540 -1.390 1.00 89.31 175 PHE A O 1
ATOM 1422 N N . TYR A 1 176 ? 20.253 -2.186 -3.401 1.00 90.88 176 TYR A N 1
ATOM 1423 C CA . TYR A 1 176 ? 20.093 -3.605 -3.136 1.00 90.88 176 TYR A CA 1
ATOM 1424 C C . TYR A 1 176 ? 21.238 -4.434 -3.710 1.00 90.88 176 TYR A C 1
ATOM 1426 O O . TYR A 1 176 ? 21.807 -4.116 -4.753 1.00 90.88 176 TYR A O 1
ATOM 1434 N N . ASN A 1 177 ? 21.519 -5.563 -3.062 1.00 88.62 177 ASN A N 1
ATOM 1435 C CA . ASN A 1 177 ? 22.438 -6.577 -3.562 1.00 88.62 177 ASN A CA 1
ATOM 1436 C C . ASN A 1 177 ? 21.754 -7.945 -3.512 1.00 88.62 177 ASN A C 1
ATOM 1438 O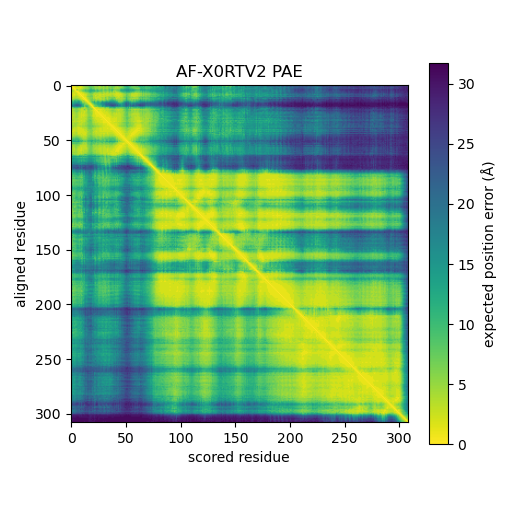 O . ASN A 1 177 ? 21.488 -8.470 -2.432 1.00 88.62 177 ASN A O 1
ATOM 1442 N N . ASN A 1 178 ? 21.413 -8.500 -4.679 1.00 86.38 178 ASN A N 1
ATOM 1443 C CA . ASN A 1 178 ? 20.638 -9.739 -4.877 1.00 86.38 178 ASN A CA 1
ATOM 1444 C C . ASN A 1 178 ? 19.221 -9.773 -4.258 1.00 86.38 178 ASN A C 1
ATOM 1446 O O . ASN A 1 178 ? 18.387 -10.564 -4.694 1.00 86.38 178 ASN A O 1
ATOM 1450 N N . LYS A 1 179 ? 18.918 -8.939 -3.258 1.00 92.00 179 LYS A N 1
ATOM 1451 C CA . LYS A 1 179 ? 17.617 -8.841 -2.597 1.00 92.00 179 LYS A CA 1
ATOM 1452 C C . LYS A 1 179 ? 17.302 -7.393 -2.238 1.00 92.00 179 LYS A C 1
ATOM 1454 O O . LYS A 1 179 ? 18.105 -6.740 -1.583 1.00 92.00 179 LYS A O 1
ATOM 1459 N N . ILE A 1 180 ? 16.103 -6.943 -2.605 1.00 93.69 180 ILE A N 1
ATOM 1460 C CA . ILE A 1 180 ? 15.574 -5.627 -2.230 1.00 93.69 180 ILE A CA 1
ATOM 1461 C C . ILE A 1 180 ? 15.307 -5.593 -0.715 1.00 93.69 180 ILE A C 1
ATOM 1463 O O . ILE A 1 180 ? 14.648 -6.506 -0.197 1.00 93.69 180 ILE A O 1
ATOM 1467 N N . PRO A 1 181 ? 15.807 -4.578 0.014 1.00 94.12 181 PRO A N 1
ATOM 1468 C CA . PRO A 1 181 ? 15.605 -4.462 1.452 1.00 94.12 181 PRO A CA 1
ATOM 1469 C C . PRO A 1 181 ? 14.143 -4.127 1.760 1.00 94.12 181 PRO A C 1
ATOM 1471 O O . PRO A 1 181 ? 13.689 -2.989 1.676 1.00 94.12 181 PRO A O 1
ATOM 1474 N N . MET A 1 182 ? 13.396 -5.158 2.152 1.00 94.62 182 MET A N 1
ATOM 1475 C CA . MET A 1 182 ? 11.956 -5.059 2.390 1.00 94.62 182 MET A CA 1
ATOM 1476 C C . MET A 1 182 ? 11.603 -4.006 3.448 1.00 94.62 182 MET A C 1
ATOM 1478 O O . MET A 1 182 ? 10.642 -3.266 3.283 1.00 94.62 182 MET A O 1
ATOM 1482 N N . MET A 1 183 ? 12.411 -3.883 4.504 1.00 93.75 183 MET A N 1
ATOM 1483 C CA . MET A 1 183 ? 12.175 -2.904 5.572 1.00 93.75 183 MET A CA 1
ATOM 1484 C C . MET A 1 183 ? 12.203 -1.454 5.081 1.00 93.75 183 MET A C 1
ATOM 1486 O O . MET A 1 183 ? 11.476 -0.625 5.624 1.00 93.75 183 MET A O 1
ATOM 1490 N N . ASP A 1 184 ? 12.999 -1.147 4.055 1.00 94.44 184 ASP A N 1
ATOM 1491 C CA . ASP A 1 184 ? 13.033 0.196 3.479 1.00 94.44 184 ASP A CA 1
ATOM 1492 C C . ASP A 1 184 ? 11.746 0.496 2.711 1.00 94.44 184 ASP A C 1
ATOM 1494 O O . ASP A 1 184 ? 11.185 1.575 2.875 1.00 94.44 184 ASP A O 1
ATOM 1498 N N . ILE A 1 185 ? 11.227 -0.480 1.959 1.00 94.75 185 ILE A N 1
ATOM 1499 C CA . ILE A 1 185 ? 9.930 -0.367 1.277 1.00 94.75 185 ILE A CA 1
ATOM 1500 C C . ILE A 1 185 ? 8.802 -0.186 2.294 1.00 94.75 185 ILE A C 1
ATOM 1502 O O . ILE A 1 185 ? 7.984 0.716 2.149 1.00 94.75 185 ILE A O 1
ATOM 1506 N N . VAL A 1 186 ? 8.782 -0.994 3.360 1.00 94.88 186 VAL A N 1
ATOM 1507 C CA . VAL A 1 186 ? 7.773 -0.868 4.423 1.00 94.88 186 VAL A CA 1
ATOM 1508 C C . VAL A 1 186 ? 7.824 0.508 5.077 1.00 94.88 186 VAL A C 1
ATOM 1510 O O . VAL A 1 186 ? 6.774 1.089 5.339 1.00 94.88 186 VAL A O 1
ATOM 1513 N N . ARG A 1 187 ? 9.022 1.044 5.335 1.00 94.81 187 ARG A N 1
ATOM 1514 C CA . ARG A 1 187 ? 9.181 2.391 5.892 1.00 94.81 187 ARG A CA 1
ATOM 1515 C C . ARG A 1 187 ? 8.614 3.451 4.949 1.00 94.81 187 ARG A C 1
ATOM 1517 O O . ARG A 1 187 ? 7.814 4.255 5.399 1.00 94.81 187 ARG A O 1
ATOM 1524 N N . ILE A 1 188 ? 8.951 3.402 3.659 1.00 93.56 188 ILE A N 1
ATOM 1525 C CA . ILE A 1 188 ? 8.438 4.357 2.663 1.00 93.56 188 ILE A CA 1
ATOM 1526 C C . ILE A 1 188 ? 6.909 4.311 2.593 1.00 93.56 188 ILE A C 1
ATOM 1528 O O . ILE A 1 188 ? 6.262 5.351 2.675 1.00 93.56 188 ILE A O 1
ATOM 1532 N N . LEU A 1 189 ? 6.318 3.117 2.485 1.00 94.25 189 LEU A N 1
ATOM 1533 C CA . LEU A 1 1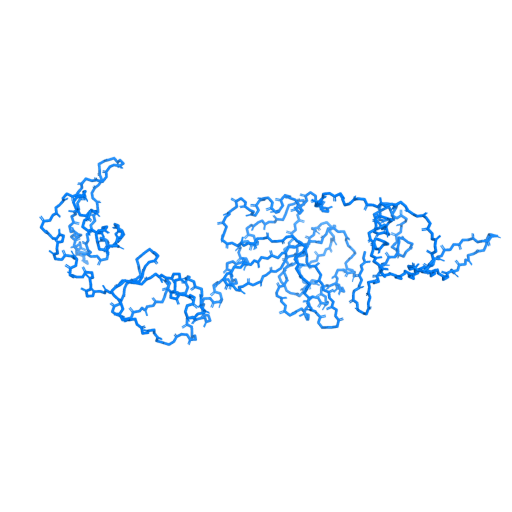89 ? 4.862 2.973 2.420 1.00 94.25 189 LEU A CA 1
ATOM 1534 C C . LEU A 1 189 ? 4.180 3.485 3.693 1.00 94.25 189 LEU A C 1
ATOM 1536 O O . LEU A 1 189 ? 3.154 4.152 3.605 1.00 94.25 189 LEU A O 1
ATOM 1540 N N . ARG A 1 190 ? 4.767 3.235 4.871 1.00 93.56 190 ARG A N 1
ATOM 1541 C CA . ARG A 1 190 ? 4.275 3.800 6.135 1.00 93.56 190 ARG A CA 1
ATOM 1542 C C . ARG A 1 190 ? 4.365 5.319 6.147 1.00 93.56 190 ARG A C 1
ATOM 1544 O O . ARG A 1 190 ? 3.376 5.953 6.471 1.00 93.56 190 ARG A O 1
ATOM 1551 N N . ASP A 1 191 ? 5.491 5.899 5.748 1.00 93.19 191 ASP A N 1
ATOM 1552 C CA . ASP A 1 191 ? 5.657 7.356 5.706 1.00 93.19 191 ASP A CA 1
ATOM 1553 C C . ASP A 1 191 ? 4.637 8.016 4.757 1.00 93.19 191 ASP A C 1
ATOM 1555 O O . ASP A 1 191 ? 4.193 9.136 5.008 1.00 93.19 191 ASP A O 1
ATOM 1559 N N . ILE A 1 192 ? 4.246 7.331 3.674 1.00 92.12 192 ILE A N 1
ATOM 1560 C CA . ILE A 1 192 ? 3.173 7.775 2.772 1.00 92.12 192 ILE A CA 1
ATOM 1561 C C . ILE A 1 192 ? 1.807 7.715 3.470 1.00 92.12 192 ILE A C 1
ATOM 1563 O O . ILE A 1 192 ? 1.066 8.694 3.400 1.00 92.12 192 ILE A O 1
ATOM 1567 N N . GLU A 1 193 ? 1.482 6.612 4.158 1.00 93.12 193 GLU A N 1
ATOM 1568 C CA . GLU A 1 193 ? 0.238 6.503 4.942 1.00 93.12 193 GLU A CA 1
ATOM 1569 C C . GLU A 1 193 ? 0.152 7.598 6.013 1.00 93.12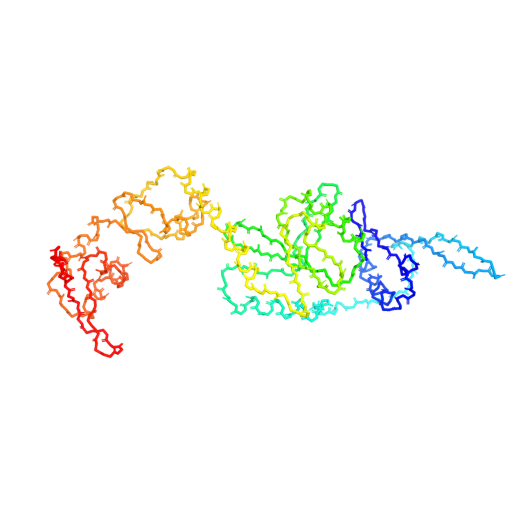 193 GLU A C 1
ATOM 1571 O O . GLU A 1 193 ? -0.864 8.275 6.115 1.00 93.12 193 GLU A O 1
ATOM 1576 N N . GLU A 1 194 ? 1.219 7.800 6.789 1.00 93.38 194 GLU A N 1
ATOM 1577 C CA . GLU A 1 194 ? 1.263 8.780 7.881 1.00 93.38 194 GLU A CA 1
ATOM 1578 C C . GLU A 1 194 ? 1.032 10.205 7.368 1.00 93.38 194 GLU A C 1
ATOM 1580 O O . GLU A 1 194 ? 0.178 10.918 7.887 1.00 93.38 194 GLU A O 1
ATOM 1585 N N . LYS A 1 195 ? 1.708 10.598 6.281 1.00 92.38 195 LYS A N 1
ATOM 1586 C CA . LYS A 1 195 ? 1.507 11.919 5.662 1.00 92.38 195 LYS A CA 1
ATOM 1587 C C . LYS A 1 195 ? 0.081 12.124 5.160 1.00 92.38 195 LYS A C 1
ATOM 1589 O O . LYS A 1 195 ? -0.428 13.241 5.227 1.00 92.38 195 LYS A O 1
ATOM 1594 N N . GLN A 1 196 ? -0.539 11.076 4.619 1.00 91.94 196 GLN A N 1
ATOM 1595 C CA . GLN A 1 196 ? -1.927 11.150 4.177 1.00 91.94 196 GLN A CA 1
ATOM 1596 C C . GLN A 1 196 ? -2.867 11.325 5.370 1.00 91.94 196 GLN A C 1
ATOM 1598 O O . GLN A 1 196 ? -3.732 12.193 5.324 1.00 91.94 196 GLN A O 1
ATOM 1603 N N . ILE A 1 197 ? -2.667 10.557 6.442 1.00 91.94 197 ILE A N 1
ATOM 1604 C CA . ILE A 1 197 ? -3.467 10.661 7.666 1.00 91.94 197 ILE A CA 1
ATOM 1605 C C . ILE A 1 197 ? -3.350 12.064 8.267 1.00 91.94 197 ILE A C 1
ATOM 1607 O O . ILE A 1 197 ? -4.368 12.675 8.574 1.00 91.94 197 ILE A O 1
ATOM 1611 N N . ASP A 1 198 ? -2.137 12.608 8.384 1.00 91.81 198 ASP A N 1
ATOM 1612 C CA . ASP A 1 198 ? -1.921 13.957 8.922 1.00 91.81 198 ASP A CA 1
ATOM 1613 C C . ASP A 1 198 ? -2.642 15.025 8.090 1.00 91.81 198 ASP A C 1
ATOM 1615 O O . ASP A 1 198 ? -3.227 15.964 8.634 1.00 91.81 198 ASP A O 1
ATOM 1619 N N . LYS A 1 199 ? -2.636 14.870 6.761 1.00 91.38 199 LYS A N 1
ATOM 1620 C CA . LYS A 1 199 ? -3.359 15.757 5.848 1.00 91.38 199 LYS A CA 1
ATOM 1621 C C . LYS A 1 199 ? -4.875 15.638 6.028 1.00 91.38 199 LYS A C 1
ATOM 1623 O O . LYS A 1 199 ? -5.548 16.653 6.160 1.00 91.38 199 LYS A O 1
ATOM 1628 N N . GLU A 1 200 ? -5.404 14.419 6.063 1.00 91.50 200 GLU A N 1
ATOM 1629 C CA . GLU A 1 200 ? -6.836 14.170 6.260 1.00 91.50 200 GLU A CA 1
ATOM 1630 C C . GLU A 1 200 ? -7.321 14.697 7.617 1.00 91.50 200 GLU A C 1
ATOM 1632 O O . GLU A 1 200 ? -8.364 15.341 7.676 1.00 91.50 200 GLU A O 1
ATOM 1637 N N . LEU A 1 201 ? -6.550 14.494 8.691 1.00 89.81 201 LEU A N 1
ATOM 1638 C CA . LEU A 1 201 ? -6.845 15.042 10.019 1.00 89.81 201 LEU A CA 1
ATOM 1639 C C . LEU A 1 201 ? -6.834 16.575 10.034 1.00 89.81 201 LEU A C 1
ATOM 1641 O O . LEU A 1 201 ? -7.606 17.180 10.769 1.00 89.81 201 LEU A O 1
ATOM 1645 N N . HIS A 1 202 ? -5.961 17.211 9.251 1.00 88.88 202 HIS A N 1
ATOM 1646 C CA . HIS A 1 202 ? -5.938 18.668 9.133 1.00 88.88 202 HIS A CA 1
ATOM 1647 C C . HIS A 1 202 ? -7.158 19.214 8.375 1.00 88.88 202 HIS A C 1
ATOM 1649 O O . HIS A 1 202 ? -7.695 20.267 8.733 1.00 88.88 202 HIS A O 1
ATOM 1655 N N . ASP A 1 203 ? -7.587 18.505 7.330 1.00 88.44 203 ASP A N 1
ATOM 1656 C CA . ASP A 1 203 ? -8.693 18.915 6.464 1.00 88.44 203 ASP A CA 1
ATOM 1657 C C . ASP A 1 203 ? -10.069 18.632 7.110 1.00 88.44 203 ASP A C 1
ATOM 1659 O O . ASP A 1 203 ? -11.017 19.404 6.925 1.00 88.44 203 ASP A O 1
ATOM 1663 N N . LEU A 1 204 ? -10.182 17.568 7.914 1.00 85.50 204 LEU A N 1
ATOM 1664 C CA . LEU A 1 204 ? -11.381 17.220 8.680 1.00 85.50 204 LEU A CA 1
ATOM 1665 C C . LEU A 1 204 ? -11.523 18.103 9.928 1.00 85.50 204 LEU A C 1
ATOM 1667 O O . LEU A 1 204 ? -10.748 18.003 10.874 1.00 85.50 204 LEU A O 1
ATOM 1671 N N . ARG A 1 205 ? -12.560 18.947 9.966 1.00 71.12 205 ARG A N 1
ATOM 1672 C CA . ARG A 1 205 ? -12.814 19.850 11.107 1.00 71.12 205 ARG A CA 1
ATOM 1673 C C . ARG A 1 205 ? -13.811 19.301 12.120 1.00 71.12 205 ARG A C 1
ATOM 1675 O O . ARG A 1 205 ? -13.563 19.387 13.315 1.00 71.12 205 ARG A O 1
ATOM 1682 N N . GLU A 1 206 ? -14.930 18.755 11.653 1.00 75.19 206 GLU A N 1
ATOM 1683 C CA . GLU A 1 206 ? -15.998 18.216 12.500 1.00 75.19 206 GLU A CA 1
ATOM 1684 C C . GLU A 1 206 ? -16.672 17.041 11.787 1.00 75.19 206 GLU A C 1
ATOM 1686 O O . GLU A 1 206 ? -16.875 17.080 10.572 1.00 75.19 206 GLU A O 1
ATOM 1691 N N . ILE A 1 207 ? -17.029 16.004 12.546 1.00 83.31 207 ILE A N 1
ATOM 1692 C CA . ILE A 1 207 ? -17.819 14.868 12.062 1.00 83.31 207 ILE A CA 1
ATOM 1693 C C . ILE A 1 207 ? -19.132 14.870 12.834 1.00 83.31 207 ILE A C 1
ATOM 1695 O O . ILE A 1 207 ? -19.134 14.929 14.062 1.00 83.31 207 ILE A O 1
ATOM 1699 N N . ASN A 1 208 ? -20.248 14.791 12.115 1.00 82.38 208 ASN A N 1
ATOM 1700 C CA . ASN A 1 208 ? -21.562 14.682 12.727 1.00 82.38 208 ASN A CA 1
ATOM 1701 C C . ASN A 1 208 ? -21.996 13.214 12.744 1.00 82.38 208 ASN A C 1
ATOM 1703 O O . ASN A 1 208 ? -22.254 12.627 11.695 1.00 82.38 208 ASN A O 1
ATOM 1707 N N . ILE A 1 209 ? -22.063 12.629 13.938 1.00 87.25 209 ILE A N 1
ATOM 1708 C CA . ILE A 1 209 ? -22.497 11.249 14.150 1.00 87.25 209 ILE A CA 1
ATOM 1709 C C . ILE A 1 209 ? -23.789 11.284 14.961 1.00 87.25 209 ILE A C 1
ATOM 1711 O O . ILE A 1 209 ? -23.844 11.895 16.029 1.00 87.25 209 ILE A O 1
ATOM 1715 N N . SER A 1 210 ? -24.830 10.624 14.456 1.00 85.44 210 SER A N 1
ATOM 1716 C CA . SER A 1 210 ? -26.154 10.564 15.091 1.00 85.44 210 SER A CA 1
ATOM 1717 C C . SER A 1 210 ? -26.514 9.189 15.655 1.00 85.44 210 SER A C 1
ATOM 1719 O O . SER A 1 210 ? -27.477 9.070 16.408 1.00 85.44 210 SER A O 1
ATOM 1721 N N . GLN A 1 211 ? -25.775 8.148 15.273 1.00 91.19 211 GLN A N 1
ATOM 1722 C CA . GLN A 1 211 ? -26.043 6.766 15.660 1.00 91.19 211 GLN A CA 1
ATOM 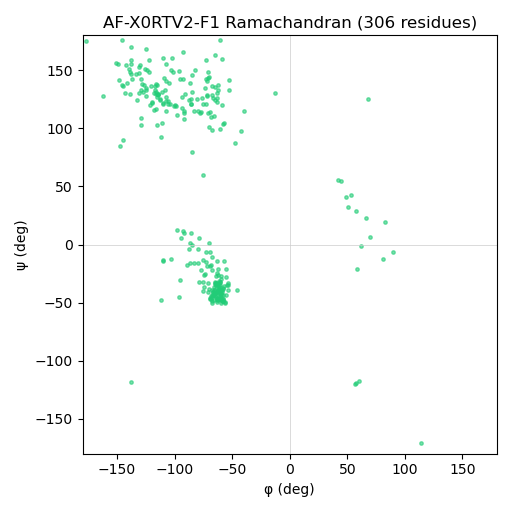1723 C C . GLN A 1 211 ? -25.203 6.377 16.876 1.00 91.19 211 GLN A C 1
ATOM 1725 O O . GLN A 1 211 ? -24.068 6.823 17.015 1.00 91.19 211 GLN A O 1
ATOM 1730 N N . ASP A 1 212 ? -25.727 5.482 17.714 1.00 92.81 212 ASP A N 1
ATOM 1731 C CA . ASP A 1 212 ? -25.017 4.997 18.903 1.00 92.81 212 ASP A CA 1
ATOM 1732 C C . ASP A 1 212 ? -23.742 4.207 18.562 1.00 92.81 212 ASP A C 1
ATOM 1734 O O . ASP A 1 212 ? -22.770 4.249 19.318 1.00 92.81 212 ASP A O 1
ATOM 1738 N N . ILE A 1 213 ? -23.746 3.491 17.433 1.00 94.25 213 ILE A N 1
ATOM 1739 C CA . ILE A 1 213 ? -22.622 2.695 16.931 1.00 94.25 213 ILE A CA 1
ATOM 1740 C C . ILE A 1 213 ? -22.517 2.895 15.423 1.00 94.25 213 ILE A C 1
ATOM 1742 O O . ILE A 1 213 ? -23.496 2.692 14.706 1.00 94.25 213 ILE A O 1
ATOM 1746 N N . VAL A 1 214 ? -21.318 3.220 14.942 1.00 94.31 214 VAL A N 1
ATOM 1747 C CA . VAL A 1 214 ? -21.002 3.321 13.514 1.00 94.31 214 VAL A CA 1
ATOM 1748 C C . VAL A 1 214 ? -19.751 2.512 13.187 1.00 94.31 214 VAL A C 1
ATOM 1750 O O . VAL A 1 214 ? -18.798 2.465 13.960 1.00 94.31 214 VAL A O 1
ATOM 1753 N N . SER A 1 215 ? -19.748 1.865 12.025 1.00 94.00 215 SER A N 1
ATOM 1754 C CA . SER A 1 215 ? -18.578 1.184 11.465 1.00 94.00 215 SER A CA 1
ATOM 1755 C C . SER A 1 215 ? -17.546 2.203 10.975 1.00 94.00 215 SER A C 1
ATOM 1757 O O . SER A 1 215 ? -17.874 3.085 10.179 1.00 94.00 215 SER A O 1
ATOM 1759 N N . ILE A 1 216 ? -16.284 2.059 11.394 1.00 93.19 216 ILE A N 1
ATOM 1760 C CA . ILE A 1 216 ? -15.185 2.915 10.914 1.00 93.19 216 ILE A CA 1
ATOM 1761 C C . ILE A 1 216 ? -15.050 2.814 9.394 1.00 93.19 216 ILE A C 1
ATOM 1763 O O . ILE A 1 216 ? -14.823 3.818 8.730 1.00 93.19 216 ILE A O 1
ATOM 1767 N N . GLN A 1 217 ? -15.212 1.613 8.836 1.00 92.12 217 GLN A N 1
ATOM 1768 C CA . GLN A 1 217 ? -15.083 1.375 7.398 1.00 92.12 217 GLN A CA 1
ATOM 1769 C C . GLN A 1 217 ? -16.139 2.134 6.592 1.00 92.12 217 GLN A C 1
ATOM 1771 O O . GLN A 1 217 ? -15.835 2.688 5.537 1.00 92.12 217 GLN A O 1
ATOM 1776 N N . ASP A 1 218 ? -17.376 2.170 7.082 1.00 92.19 218 ASP A N 1
ATOM 1777 C CA . ASP A 1 218 ? -18.472 2.825 6.368 1.00 92.19 218 ASP A CA 1
ATOM 1778 C C . ASP A 1 218 ? -18.370 4.346 6.488 1.00 92.19 218 ASP A C 1
ATOM 1780 O O . ASP A 1 218 ? -18.501 5.051 5.488 1.00 92.19 218 ASP A O 1
ATOM 1784 N N . MET A 1 219 ? -18.007 4.844 7.672 1.00 91.69 219 MET A N 1
ATOM 1785 C CA . MET A 1 219 ? -17.765 6.271 7.884 1.00 91.69 219 MET A CA 1
ATOM 1786 C C . MET A 1 219 ? -16.556 6.784 7.095 1.00 91.69 219 MET A C 1
ATOM 1788 O O . MET A 1 219 ? -16.609 7.867 6.518 1.00 91.69 219 MET A O 1
ATOM 1792 N N . ALA A 1 220 ? -15.478 6.001 7.009 1.00 91.50 220 ALA A N 1
ATOM 1793 C CA . ALA A 1 220 ? -14.301 6.350 6.217 1.00 91.50 220 ALA A CA 1
ATOM 1794 C C . ALA A 1 220 ? -14.649 6.504 4.729 1.00 91.50 220 ALA A C 1
ATOM 1796 O O . ALA A 1 220 ? -14.205 7.449 4.078 1.00 91.50 220 ALA A O 1
ATOM 1797 N N . LYS A 1 221 ? -15.506 5.619 4.199 1.00 90.69 221 LYS A N 1
ATOM 1798 C CA . LYS A 1 221 ? -16.007 5.716 2.821 1.00 90.69 221 LYS A CA 1
ATOM 1799 C C . LYS A 1 221 ? -16.876 6.949 2.603 1.00 90.69 221 LYS A C 1
ATOM 1801 O O . LYS A 1 221 ? -16.714 7.600 1.577 1.00 90.69 221 LYS A O 1
ATOM 1806 N N . GLU A 1 222 ? -17.775 7.255 3.538 1.00 90.56 222 GLU A N 1
ATOM 1807 C CA . GLU A 1 222 ? -18.654 8.430 3.464 1.00 90.56 222 GLU A CA 1
ATOM 1808 C C . GLU A 1 222 ? -17.857 9.740 3.469 1.00 90.56 222 GLU A C 1
ATOM 1810 O O . GLU A 1 222 ? -18.153 10.655 2.705 1.00 90.56 222 GLU A O 1
ATOM 1815 N N . LEU A 1 223 ? -16.805 9.803 4.286 1.00 88.88 223 LEU A N 1
ATOM 1816 C CA . LEU A 1 223 ? -15.939 10.975 4.415 1.00 88.88 223 LEU A CA 1
ATOM 1817 C C . LEU A 1 223 ? -14.789 11.005 3.397 1.00 88.88 223 LEU A C 1
ATOM 1819 O O . LEU A 1 223 ? -14.045 11.982 3.359 1.00 88.88 223 LEU A O 1
ATOM 1823 N N . HIS A 1 224 ? -14.643 9.965 2.570 1.00 89.69 224 HIS A N 1
ATOM 1824 C CA . HIS A 1 224 ? -13.540 9.796 1.618 1.00 89.69 224 HIS A CA 1
ATOM 1825 C C . HIS A 1 224 ? -12.142 9.914 2.254 1.00 89.69 224 HIS A C 1
ATOM 1827 O O . HIS A 1 224 ? -11.240 10.523 1.678 1.00 89.69 224 HIS A O 1
ATOM 1833 N N . VAL A 1 225 ? -11.960 9.310 3.430 1.00 91.25 225 VAL A N 1
ATOM 1834 C CA . VAL A 1 225 ? -10.689 9.285 4.177 1.00 91.25 225 VAL A CA 1
ATOM 1835 C C . VAL A 1 225 ? -10.250 7.860 4.490 1.00 91.25 225 VAL A C 1
ATOM 1837 O O . VAL A 1 225 ? -11.026 6.913 4.348 1.00 91.25 225 VAL A O 1
ATOM 1840 N N . SER A 1 226 ? -9.009 7.684 4.943 1.00 91.12 226 SER A N 1
ATOM 1841 C CA . SER A 1 226 ? -8.538 6.369 5.374 1.00 91.12 226 SER A CA 1
ATOM 1842 C C . SER A 1 226 ? -9.213 5.928 6.691 1.00 91.12 226 SER A C 1
ATOM 1844 O O . SER A 1 226 ? -9.405 6.745 7.597 1.00 91.12 226 SER A O 1
ATOM 1846 N N . PRO A 1 227 ? -9.519 4.628 6.884 1.00 91.25 227 PRO A N 1
ATOM 1847 C CA . PRO A 1 227 ? -10.030 4.115 8.161 1.00 91.25 227 PRO A CA 1
ATOM 1848 C C . PRO A 1 227 ? -9.122 4.452 9.353 1.00 91.25 227 PRO A C 1
ATOM 1850 O O . PRO A 1 227 ? -9.594 4.739 10.453 1.00 91.25 227 PRO A O 1
ATOM 1853 N N . LYS A 1 228 ? -7.801 4.469 9.130 1.00 90.44 228 LYS A N 1
ATOM 1854 C CA . LYS A 1 228 ? -6.815 4.823 10.158 1.00 90.44 228 LYS A CA 1
ATOM 1855 C C . LYS A 1 228 ? -6.940 6.270 10.630 1.00 90.44 228 LYS A C 1
ATOM 1857 O O . LYS A 1 228 ? -6.707 6.522 11.811 1.00 90.44 228 LYS A O 1
ATOM 1862 N N . THR A 1 229 ? -7.335 7.196 9.764 1.00 91.00 229 THR A N 1
ATOM 1863 C CA . THR A 1 229 ? -7.574 8.597 10.136 1.00 91.00 229 THR A CA 1
ATOM 1864 C C . THR A 1 229 ? -8.626 8.689 11.232 1.00 91.00 229 THR A C 1
ATOM 1866 O O . THR A 1 229 ? -8.371 9.274 12.283 1.00 91.00 229 THR A O 1
ATOM 1869 N N . LEU A 1 230 ? -9.753 7.994 11.061 1.00 90.75 230 LEU A N 1
ATOM 1870 C CA . LEU A 1 230 ? -10.814 7.960 12.068 1.00 90.75 230 LEU A CA 1
ATOM 1871 C C . LEU A 1 230 ? -10.360 7.311 13.379 1.00 90.75 230 LEU A C 1
ATOM 1873 O O . LEU A 1 230 ? -10.777 7.753 14.442 1.00 90.75 230 LEU A O 1
ATOM 1877 N N . THR A 1 231 ? -9.461 6.318 13.335 1.00 89.25 231 THR A N 1
ATOM 1878 C CA . THR A 1 231 ? -8.934 5.705 14.571 1.00 89.25 231 THR A CA 1
ATOM 1879 C C . THR A 1 231 ? -8.062 6.632 15.416 1.00 89.25 231 THR A C 1
ATOM 1881 O O . THR A 1 231 ? -7.888 6.381 16.606 1.00 89.25 231 THR A O 1
ATOM 1884 N N . ARG A 1 232 ? -7.496 7.683 14.812 1.00 88.44 232 ARG A N 1
ATOM 1885 C CA . ARG A 1 232 ? -6.628 8.660 15.488 1.00 88.44 232 ARG A CA 1
ATOM 1886 C C . ARG A 1 232 ? -7.322 9.979 15.788 1.00 88.44 232 ARG A C 1
ATOM 1888 O O . ARG A 1 232 ? -6.772 10.795 16.521 1.00 88.44 232 ARG A O 1
ATOM 1895 N N . MET A 1 233 ? -8.489 10.197 15.198 1.00 87.25 233 MET A N 1
ATOM 1896 C CA . MET A 1 233 ? -9.250 11.413 15.390 1.00 87.25 233 MET A CA 1
ATOM 1897 C C . MET A 1 233 ? -9.900 11.422 16.774 1.00 87.25 233 MET A C 1
ATOM 1899 O O . MET A 1 233 ? -10.511 10.442 17.203 1.00 87.25 233 MET A O 1
ATOM 1903 N N . GLU A 1 234 ? -9.810 12.556 17.463 1.00 86.81 234 GLU A N 1
ATOM 1904 C CA . GLU A 1 234 ? -10.624 12.798 18.648 1.00 86.81 234 GLU A CA 1
ATOM 1905 C C . GLU A 1 234 ? -12.025 13.225 18.212 1.00 86.81 234 GLU A C 1
ATOM 1907 O O . GLU A 1 234 ? -12.209 14.276 17.600 1.00 86.81 234 GLU A O 1
ATOM 1912 N N . ILE A 1 235 ? -13.017 12.395 18.527 1.00 88.69 235 ILE A N 1
ATOM 1913 C CA . ILE A 1 235 ? -14.418 12.661 18.208 1.00 88.69 235 ILE A CA 1
ATOM 1914 C C . ILE A 1 235 ? -15.136 13.011 19.522 1.00 88.69 235 ILE A C 1
ATOM 1916 O O . ILE A 1 235 ? -15.219 12.158 20.415 1.00 88.69 235 ILE A O 1
ATOM 1920 N N . PRO A 1 236 ? -15.636 14.251 19.692 1.00 89.25 236 PRO A N 1
ATOM 1921 C CA . PRO A 1 236 ? -16.418 14.631 20.868 1.00 89.25 236 PRO A CA 1
ATOM 1922 C C . PRO A 1 236 ? -17.577 13.657 21.086 1.00 89.25 236 PRO A C 1
ATOM 1924 O O . PRO A 1 236 ? -18.167 13.195 20.124 1.00 89.25 236 PRO A O 1
ATOM 1927 N N . ASP A 1 237 ? -17.885 13.312 22.337 1.00 91.06 237 ASP A N 1
ATOM 1928 C CA . ASP A 1 237 ? -18.985 12.397 22.701 1.00 91.06 237 ASP A CA 1
ATOM 1929 C C . ASP A 1 237 ? -18.917 10.946 22.182 1.00 91.06 237 ASP A C 1
ATOM 1931 O O . ASP A 1 237 ? -19.741 10.125 22.586 1.00 91.06 237 ASP A O 1
ATOM 1935 N N . TYR A 1 238 ? -17.891 10.578 21.411 1.00 93.94 238 TYR A N 1
ATOM 1936 C CA . TYR A 1 238 ? -17.686 9.222 20.897 1.00 93.94 238 TYR A CA 1
ATOM 1937 C C . TYR A 1 238 ? -16.331 8.638 21.322 1.00 93.94 238 TYR A C 1
ATOM 1939 O O . TYR A 1 238 ? -15.400 9.350 21.702 1.00 93.94 238 TYR A O 1
ATOM 1947 N N . CYS A 1 239 ? -16.232 7.312 21.284 1.00 91.81 239 CYS A N 1
ATOM 1948 C CA . CYS A 1 239 ? -15.015 6.543 21.515 1.00 91.81 239 CYS A CA 1
ATOM 1949 C C . CYS A 1 239 ? -14.778 5.600 20.335 1.00 91.81 239 CYS A C 1
ATOM 1951 O O . CYS A 1 239 ? -15.705 4.927 19.884 1.00 91.81 239 CYS A O 1
ATOM 1953 N N . VAL A 1 240 ? -13.533 5.498 19.878 1.00 92.94 240 VAL A N 1
ATOM 1954 C CA . VAL A 1 240 ? -13.141 4.485 18.894 1.00 92.94 240 VAL A CA 1
ATOM 1955 C C . VAL A 1 240 ? -12.793 3.187 19.621 1.00 92.94 240 VAL A C 1
ATOM 1957 O O . VAL A 1 240 ? -11.890 3.165 20.456 1.00 92.94 240 VAL A O 1
ATOM 1960 N N . ILE A 1 241 ? -13.501 2.102 19.307 1.00 92.12 241 ILE A N 1
ATOM 1961 C CA . ILE A 1 241 ? -13.363 0.786 19.938 1.00 92.12 241 ILE A CA 1
ATOM 1962 C C . ILE A 1 241 ? -13.210 -0.272 18.843 1.00 92.12 241 ILE A C 1
ATOM 1964 O O . ILE A 1 241 ? -14.182 -0.676 18.204 1.00 92.12 241 ILE A O 1
ATOM 1968 N N . GLY A 1 242 ? -11.981 -0.746 18.629 1.00 89.00 242 GLY A N 1
ATOM 1969 C CA . GLY A 1 242 ? -11.688 -1.682 17.540 1.00 89.00 242 GLY A CA 1
ATOM 1970 C C . GLY A 1 242 ? -12.020 -1.063 16.179 1.00 89.00 242 GLY A C 1
ATOM 1971 O O . GLY A 1 242 ? -11.427 -0.056 15.806 1.00 89.00 242 GLY A O 1
ATOM 1972 N N . GLU A 1 243 ? -12.974 -1.655 15.459 1.00 91.31 243 GLU A N 1
ATOM 1973 C CA . GLU A 1 243 ? -13.444 -1.183 14.144 1.00 91.31 243 GLU A CA 1
ATOM 1974 C C . GLU A 1 243 ? -14.734 -0.341 14.212 1.00 91.31 243 GLU A C 1
ATOM 1976 O O . GLU A 1 243 ? -15.367 -0.078 13.187 1.00 91.31 243 GLU A O 1
ATOM 1981 N N . GLN A 1 244 ? -15.146 0.080 15.412 1.00 94.31 244 GLN A N 1
ATOM 1982 C CA . GLN A 1 244 ? -16.391 0.816 15.646 1.00 94.31 244 GLN A CA 1
ATOM 1983 C C . GLN A 1 244 ? -16.144 2.175 16.309 1.00 94.31 244 GLN A C 1
ATOM 1985 O O . GLN A 1 244 ? -15.244 2.329 17.132 1.00 94.31 244 GLN A O 1
ATOM 1990 N N . ILE A 1 245 ? -16.996 3.146 15.991 1.00 94.50 245 ILE A N 1
ATOM 1991 C CA . ILE A 1 245 ? -17.139 4.421 16.696 1.00 94.50 245 ILE A CA 1
ATOM 1992 C C . ILE A 1 245 ? -18.416 4.322 17.530 1.00 94.50 245 ILE A C 1
ATOM 1994 O O . ILE A 1 245 ? -19.490 4.073 16.985 1.00 94.50 245 ILE A O 1
ATOM 1998 N N . VAL A 1 246 ? -18.301 4.472 18.848 1.00 95.56 246 VAL A N 1
ATOM 1999 C CA . VAL A 1 246 ? -19.386 4.204 19.802 1.00 95.56 246 VAL A CA 1
ATOM 2000 C C . VAL A 1 246 ? -19.650 5.429 20.671 1.00 95.56 246 VAL A C 1
ATOM 2002 O O . VAL A 1 246 ? -18.719 6.022 21.213 1.00 95.56 246 VAL A O 1
ATOM 2005 N N . SER A 1 247 ? -20.919 5.800 20.828 1.00 95.62 247 SER A N 1
ATOM 2006 C CA . SER A 1 247 ? -21.352 6.916 21.674 1.00 95.62 247 SER A CA 1
ATOM 2007 C C . SER A 1 247 ? -20.997 6.678 23.143 1.00 95.62 247 SER A C 1
ATOM 2009 O O . SER A 1 247 ? -21.295 5.623 23.711 1.00 95.62 247 SER A O 1
ATOM 2011 N N . LYS A 1 248 ? -20.413 7.683 23.805 1.00 94.62 248 LYS A N 1
ATOM 2012 C CA . LYS A 1 248 ? -20.128 7.652 25.251 1.00 94.62 248 LYS A CA 1
ATOM 2013 C C . LYS A 1 248 ? -21.406 7.500 26.071 1.00 94.62 248 LYS A C 1
ATOM 2015 O O . LYS A 1 248 ? -21.415 6.779 27.064 1.00 94.62 248 LYS A O 1
ATOM 2020 N N . MET A 1 249 ? -22.499 8.127 25.634 1.00 94.44 249 MET A N 1
ATOM 2021 C CA . MET A 1 249 ? -23.805 7.992 26.282 1.00 94.44 249 MET A CA 1
ATOM 2022 C C . MET A 1 249 ? -24.331 6.555 26.174 1.00 94.44 249 MET A C 1
ATOM 2024 O O . MET A 1 249 ? -24.843 6.006 27.151 1.00 94.44 249 MET A O 1
ATOM 2028 N N . PHE A 1 250 ? -24.169 5.929 25.006 1.00 95.56 250 PHE A N 1
ATOM 2029 C CA . PHE A 1 250 ? -24.547 4.532 24.808 1.00 95.56 250 PHE A CA 1
ATOM 2030 C C . PHE A 1 250 ? -23.699 3.586 25.669 1.00 95.56 250 PHE A C 1
ATOM 2032 O O . PHE A 1 250 ? -24.244 2.692 26.316 1.00 95.56 250 PHE A O 1
ATOM 2039 N N . LEU A 1 251 ? -22.386 3.823 25.760 1.00 94.56 251 LEU A N 1
ATOM 2040 C CA . LEU A 1 251 ? -21.498 3.046 26.630 1.00 94.56 251 LEU A CA 1
ATOM 2041 C C . LEU A 1 251 ? -21.906 3.127 28.101 1.00 94.56 251 LEU A C 1
ATOM 2043 O O . LEU A 1 251 ? -21.935 2.097 28.765 1.00 94.56 251 LEU A O 1
ATOM 2047 N N . GLU A 1 252 ? -22.266 4.305 28.615 1.00 93.75 252 GLU A N 1
ATOM 2048 C CA . GLU A 1 252 ? -22.735 4.430 30.004 1.00 93.75 252 GLU A CA 1
ATOM 2049 C C . GLU A 1 252 ? -24.068 3.693 30.237 1.00 93.75 252 GLU A C 1
ATOM 2051 O O . GLU A 1 252 ? -24.263 3.081 31.287 1.00 93.75 252 GLU A O 1
ATOM 2056 N N . LYS A 1 253 ? -24.964 3.649 29.240 1.00 94.38 253 LYS A N 1
ATOM 2057 C CA . LYS A 1 253 ? -26.194 2.844 29.320 1.00 94.38 253 LYS A CA 1
ATOM 2058 C C . LYS A 1 253 ? -25.886 1.347 29.423 1.00 94.38 253 LYS A C 1
ATOM 2060 O O . LYS A 1 253 ? -26.440 0.669 30.287 1.00 94.38 253 LYS A O 1
ATOM 2065 N N . VAL A 1 254 ? -25.002 0.837 28.563 1.00 93.81 254 VAL A N 1
ATOM 2066 C CA . VAL A 1 254 ? -24.596 -0.581 28.580 1.00 93.81 254 VAL A CA 1
ATOM 2067 C C . VAL A 1 254 ? -23.830 -0.912 29.863 1.00 93.81 254 VAL A C 1
ATOM 2069 O O . VAL A 1 254 ? -24.026 -1.976 30.446 1.00 93.81 254 VAL A O 1
ATOM 2072 N N . LYS A 1 255 ? -23.007 0.017 30.353 1.00 93.94 255 LYS A N 1
ATOM 2073 C CA . LYS A 1 255 ? -22.268 -0.097 31.613 1.00 93.94 255 LYS A CA 1
ATOM 2074 C C . LYS A 1 255 ? -23.180 -0.325 32.815 1.00 93.94 255 LYS A C 1
ATOM 2076 O O . LYS A 1 255 ? -22.917 -1.233 33.600 1.00 93.94 255 LYS A O 1
ATOM 2081 N N . GLU A 1 256 ? -24.261 0.442 32.950 1.00 92.94 256 GLU A N 1
ATOM 2082 C CA . GLU A 1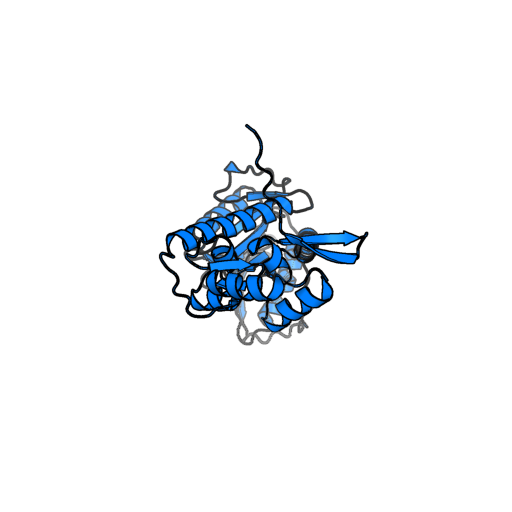 256 ? -25.229 0.230 34.036 1.00 92.94 256 GLU A CA 1
ATOM 2083 C C . GLU A 1 256 ? -25.956 -1.121 33.915 1.00 92.94 256 GLU A C 1
ATOM 2085 O O . GLU A 1 256 ? -26.233 -1.763 34.929 1.00 92.94 256 GLU A O 1
ATOM 2090 N N . GLU A 1 257 ? -26.200 -1.609 32.694 1.00 93.06 257 GLU A N 1
ATOM 2091 C CA . GLU A 1 257 ? -26.796 -2.932 32.463 1.00 93.06 257 GLU A CA 1
ATOM 2092 C C . GLU A 1 257 ? -25.863 -4.071 32.905 1.00 93.06 257 GLU A C 1
ATOM 2094 O O . GLU A 1 257 ? -26.297 -5.015 33.573 1.00 93.06 257 GLU A O 1
ATOM 2099 N N . ILE A 1 258 ? -24.565 -3.974 32.596 1.00 92.75 258 ILE A N 1
ATOM 2100 C CA . ILE A 1 258 ? -23.592 -5.019 32.949 1.00 92.75 258 ILE A CA 1
ATOM 2101 C C . ILE A 1 258 ? -23.125 -4.952 34.409 1.00 92.75 258 ILE A C 1
ATOM 2103 O O . ILE A 1 258 ? -22.596 -5.939 34.917 1.00 92.75 258 ILE A O 1
ATOM 2107 N N . ARG A 1 259 ? -23.349 -3.835 35.115 1.00 89.81 259 ARG A N 1
ATOM 2108 C CA . ARG A 1 259 ? -22.854 -3.576 36.481 1.00 89.81 259 ARG A CA 1
ATOM 2109 C C . ARG A 1 259 ? -23.210 -4.659 37.503 1.00 89.81 259 ARG A C 1
ATOM 2111 O O . ARG A 1 259 ? -22.439 -4.931 38.422 1.00 89.81 259 ARG A O 1
ATOM 2118 N N . SER A 1 260 ? -24.373 -5.293 37.345 1.00 88.88 260 SER A N 1
ATOM 2119 C CA . SER A 1 260 ? -24.846 -6.364 38.239 1.00 88.88 260 SER A CA 1
ATOM 2120 C C . SER A 1 260 ? -24.209 -7.734 37.954 1.00 88.88 260 SER A C 1
ATOM 2122 O O . SER A 1 260 ? -24.469 -8.696 38.680 1.00 88.88 260 SER A O 1
ATOM 2124 N N . TYR A 1 261 ? -23.382 -7.852 36.911 1.00 89.94 261 TYR A N 1
ATOM 2125 C CA . TYR A 1 261 ? -22.822 -9.114 36.439 1.00 89.94 261 TYR A CA 1
ATOM 2126 C C . TYR A 1 261 ? -21.297 -9.136 36.571 1.00 89.94 261 TYR A C 1
ATOM 2128 O O . TYR A 1 261 ? -20.592 -8.238 36.130 1.00 89.94 261 TYR A O 1
ATOM 2136 N N . GLN A 1 262 ? -20.775 -10.217 37.154 1.00 87.81 262 GLN A N 1
ATOM 2137 C CA . GLN A 1 262 ? -19.330 -10.486 37.219 1.00 87.81 262 GLN A CA 1
ATOM 2138 C C . GLN A 1 262 ? -18.902 -11.661 36.337 1.00 87.81 262 GLN A C 1
ATOM 2140 O O . GLN A 1 262 ? -17.710 -11.853 36.124 1.00 87.81 262 GLN A O 1
ATOM 2145 N N . ASP A 1 263 ? -19.851 -12.465 35.852 1.00 92.00 263 ASP A N 1
ATOM 2146 C CA . ASP A 1 263 ? -19.584 -13.609 34.977 1.00 92.00 263 ASP A CA 1
ATOM 2147 C C . ASP A 1 263 ? -19.268 -13.119 33.562 1.00 92.00 263 ASP A C 1
ATOM 2149 O O . ASP A 1 263 ? -20.101 -12.466 32.929 1.00 92.00 263 ASP A O 1
ATOM 2153 N N . TYR A 1 264 ? -18.076 -13.459 33.066 1.00 92.19 264 TYR A N 1
ATOM 2154 C CA . TYR A 1 264 ? -17.622 -13.053 31.740 1.00 92.19 264 TYR A CA 1
ATOM 2155 C C . TYR A 1 264 ? -18.592 -13.460 30.630 1.00 92.19 264 TYR A C 1
ATOM 2157 O O . TYR A 1 264 ? -18.887 -12.639 29.769 1.00 92.19 264 TYR A O 1
ATOM 2165 N N . ARG A 1 265 ? -19.135 -14.685 30.662 1.00 92.50 265 ARG A N 1
ATOM 2166 C CA . ARG A 1 265 ? -19.995 -15.183 29.575 1.00 92.50 265 ARG A CA 1
ATOM 2167 C C . ARG A 1 265 ? -21.291 -14.391 29.462 1.00 92.50 265 ARG A C 1
ATOM 2169 O O . ARG A 1 265 ? -21.735 -14.091 28.360 1.00 92.50 265 ARG A O 1
ATOM 2176 N N . LYS A 1 266 ? -21.872 -14.018 30.605 1.00 93.06 266 LYS A N 1
ATOM 2177 C CA . LYS A 1 266 ? -23.081 -13.186 30.641 1.00 93.06 266 LYS A CA 1
ATOM 2178 C C . LYS A 1 266 ? -22.802 -11.778 30.131 1.00 93.06 266 LYS A C 1
ATOM 2180 O O . LYS A 1 266 ? -23.587 -11.246 29.357 1.00 93.06 266 LYS A O 1
ATOM 2185 N N . VAL A 1 267 ? -21.681 -11.187 30.542 1.00 93.31 267 VAL A N 1
ATOM 2186 C CA . VAL A 1 267 ? -21.283 -9.851 30.080 1.00 93.31 267 VAL A CA 1
ATOM 2187 C C . VAL A 1 267 ? -21.001 -9.857 28.577 1.00 93.31 267 VAL A C 1
ATOM 2189 O O . VAL A 1 267 ? -21.488 -8.987 27.867 1.00 93.31 267 VAL A O 1
ATOM 2192 N N . GLU A 1 268 ? -20.277 -10.856 28.072 1.00 94.31 268 GLU A N 1
ATOM 2193 C CA . GLU A 1 268 ? -20.010 -11.027 26.640 1.00 94.31 268 GLU A CA 1
ATOM 2194 C C . GLU A 1 268 ? -21.304 -11.164 25.824 1.00 94.31 268 GLU A C 1
ATOM 2196 O O . GLU A 1 268 ? -21.431 -10.556 24.763 1.00 94.31 268 GLU A O 1
ATOM 2201 N N . GLU A 1 269 ? -22.290 -11.910 26.327 1.00 94.50 269 GLU A N 1
ATOM 2202 C CA . GLU A 1 269 ? -23.598 -12.042 25.684 1.00 94.50 269 GLU A CA 1
ATOM 2203 C C . GLU A 1 269 ? -24.362 -10.711 25.628 1.00 94.50 269 GLU A C 1
ATOM 2205 O O . GLU A 1 269 ? -24.887 -10.364 24.570 1.00 94.50 269 GLU A O 1
ATOM 2210 N N . ILE A 1 270 ? -24.373 -9.937 26.720 1.00 93.69 270 ILE A N 1
ATOM 2211 C CA . ILE A 1 270 ? -24.993 -8.602 26.753 1.00 93.69 270 ILE A CA 1
ATOM 2212 C C . ILE A 1 270 ? -24.309 -7.669 25.747 1.00 93.69 270 ILE A C 1
ATOM 2214 O O . ILE A 1 270 ? -24.990 -7.018 24.957 1.00 93.69 270 ILE A O 1
ATOM 2218 N N . LEU A 1 271 ? -22.972 -7.637 25.718 1.00 93.69 271 LEU A N 1
ATOM 2219 C CA . LEU A 1 271 ? -22.225 -6.821 24.756 1.00 93.69 271 LEU A CA 1
ATOM 2220 C C . LEU A 1 271 ? -22.555 -7.212 23.316 1.00 93.69 271 LEU A C 1
ATOM 2222 O O . LEU A 1 271 ? -22.854 -6.343 22.500 1.00 93.69 271 LEU A O 1
ATOM 2226 N N . ARG A 1 272 ? -22.588 -8.514 23.018 1.00 93.88 272 ARG A N 1
ATOM 2227 C CA . ARG A 1 272 ? -22.935 -9.017 21.687 1.00 93.88 272 ARG A CA 1
ATOM 2228 C C . ARG A 1 272 ? -24.358 -8.631 21.276 1.00 93.88 272 ARG A C 1
ATOM 2230 O O . ARG A 1 272 ? -24.560 -8.275 20.120 1.00 93.88 272 ARG A O 1
ATOM 2237 N N . ASN A 1 273 ? -25.321 -8.653 22.200 1.00 94.38 273 ASN A N 1
ATOM 2238 C CA . ASN A 1 273 ? -26.699 -8.218 21.932 1.00 94.38 273 ASN A CA 1
ATOM 2239 C C . ASN A 1 273 ? -26.787 -6.724 21.581 1.00 94.38 273 ASN A C 1
ATOM 2241 O O . ASN A 1 273 ? -27.673 -6.320 20.832 1.00 94.38 273 ASN A O 1
ATOM 2245 N N . HIS A 1 274 ? -25.842 -5.924 22.076 1.00 92.81 274 HIS A N 1
ATOM 2246 C CA . HIS A 1 274 ? -25.680 -4.506 21.748 1.00 92.81 274 HIS A CA 1
ATOM 2247 C C . HIS A 1 274 ? -24.703 -4.252 20.590 1.00 92.81 274 HIS A C 1
ATOM 2249 O O . HIS A 1 274 ? -24.328 -3.109 20.358 1.00 92.81 274 HIS A O 1
ATOM 2255 N N . ASN A 1 275 ? -24.286 -5.286 19.850 1.00 93.06 275 ASN A N 1
ATOM 2256 C CA . ASN A 1 275 ? -23.286 -5.204 18.774 1.00 93.06 275 ASN A CA 1
ATOM 2257 C C . ASN A 1 275 ? -21.923 -4.635 19.213 1.00 93.06 275 ASN A C 1
ATOM 2259 O O . ASN A 1 275 ? -21.204 -4.049 18.403 1.00 93.06 275 ASN A O 1
ATOM 2263 N N . LEU A 1 276 ? -21.557 -4.822 20.482 1.00 93.06 276 LEU A N 1
ATOM 2264 C CA . LEU A 1 276 ? -20.264 -4.444 21.042 1.00 93.06 276 LEU A CA 1
ATOM 2265 C C . LEU A 1 276 ? -19.359 -5.664 21.212 1.00 93.06 276 LEU A C 1
ATOM 2267 O O . LEU A 1 276 ? -19.800 -6.779 21.496 1.00 93.06 276 LEU A O 1
ATOM 2271 N N . THR A 1 277 ? -18.057 -5.425 21.099 1.00 91.44 277 THR A N 1
ATOM 2272 C CA . THR A 1 277 ? -17.030 -6.414 21.437 1.00 91.44 277 THR A CA 1
ATOM 2273 C C . THR A 1 277 ? -16.566 -6.244 22.882 1.00 91.44 277 THR A C 1
ATOM 2275 O O . THR A 1 277 ? -16.782 -5.212 23.521 1.00 91.44 277 THR A O 1
ATOM 2278 N N . THR A 1 278 ? -15.859 -7.243 23.410 1.00 91.44 278 THR A N 1
ATOM 2279 C CA . THR A 1 278 ? -15.278 -7.193 24.762 1.00 91.44 278 THR A CA 1
ATOM 2280 C C . THR A 1 278 ? -14.218 -6.101 24.934 1.00 91.44 278 THR A C 1
ATOM 2282 O O . THR A 1 278 ? -13.923 -5.730 26.069 1.00 91.44 278 THR A O 1
ATOM 2285 N N . LEU A 1 279 ? -13.716 -5.512 23.840 1.00 92.19 279 LEU A N 1
ATOM 2286 C CA . LEU A 1 279 ? -12.862 -4.319 23.866 1.00 92.19 279 LEU A CA 1
ATOM 2287 C C . LEU A 1 279 ? -13.564 -3.119 24.521 1.00 92.19 279 LEU A C 1
ATOM 2289 O O . LEU A 1 279 ? -12.906 -2.304 25.162 1.00 92.19 279 LEU A O 1
ATOM 2293 N N . ALA A 1 280 ? -14.898 -3.035 24.440 1.00 92.62 280 ALA A N 1
ATOM 2294 C CA . ALA A 1 280 ? -15.662 -1.948 25.050 1.00 92.62 280 ALA A CA 1
ATOM 2295 C C . ALA A 1 280 ? -15.548 -1.912 26.583 1.00 92.62 280 ALA A C 1
ATOM 2297 O O . ALA A 1 280 ? -15.692 -0.849 27.188 1.00 92.62 280 ALA A O 1
ATOM 2298 N N . LEU A 1 281 ? -15.241 -3.049 27.223 1.00 92.31 281 LEU A N 1
ATOM 2299 C CA . LEU A 1 281 ? -15.076 -3.138 28.677 1.00 92.31 281 LEU A CA 1
ATOM 2300 C C . LEU A 1 281 ? -13.999 -2.191 29.197 1.00 92.31 281 LEU A C 1
ATOM 2302 O O . LEU A 1 281 ? -14.184 -1.586 30.250 1.00 92.31 281 LEU A O 1
ATOM 2306 N N . GLU A 1 282 ? -12.906 -2.021 28.454 1.00 91.44 282 GLU A N 1
ATOM 2307 C CA . GLU A 1 282 ? -11.830 -1.113 28.841 1.00 91.44 282 GLU A CA 1
ATOM 2308 C C . GLU A 1 282 ? -12.306 0.345 28.908 1.00 91.44 282 GLU A C 1
ATOM 2310 O O . GLU A 1 282 ? -11.977 1.048 29.867 1.00 91.44 282 GLU A O 1
ATOM 2315 N N . PHE A 1 283 ? -13.138 0.760 27.951 1.00 90.50 283 PHE A N 1
ATOM 2316 C CA . PHE A 1 283 ? -13.718 2.104 27.871 1.00 90.50 283 PHE A CA 1
ATOM 2317 C C . PHE A 1 283 ? -14.816 2.337 28.915 1.00 90.50 283 PHE A C 1
ATOM 2319 O O . PHE A 1 283 ? -15.027 3.466 29.342 1.00 90.50 283 PHE A O 1
ATOM 2326 N N . MET A 1 284 ? -15.469 1.269 29.380 1.00 92.19 284 MET A N 1
ATOM 2327 C CA . MET A 1 284 ? -16.429 1.306 30.490 1.00 92.19 284 MET A CA 1
ATOM 2328 C C . MET A 1 284 ? -15.762 1.210 31.876 1.00 92.19 284 MET A C 1
ATOM 2330 O O . MET A 1 284 ? -16.451 1.247 32.895 1.00 92.19 284 MET A O 1
ATOM 2334 N N . GLY A 1 285 ? -14.430 1.091 31.941 1.00 91.19 285 GLY A N 1
ATOM 2335 C CA . GLY A 1 285 ? -13.683 1.013 33.199 1.00 91.19 285 GLY A CA 1
ATOM 2336 C C . GLY A 1 285 ? -13.623 -0.385 33.819 1.00 91.19 285 GLY A C 1
ATOM 2337 O O . GLY A 1 285 ? -13.320 -0.513 35.002 1.00 91.19 285 GLY A O 1
ATOM 2338 N N . TYR A 1 286 ? -13.865 -1.441 33.047 1.00 92.44 286 TYR A N 1
ATOM 2339 C CA . TYR A 1 286 ? -13.739 -2.830 33.484 1.00 92.44 286 TYR A CA 1
ATOM 2340 C C . TYR A 1 286 ? -12.445 -3.477 32.977 1.00 92.44 286 TYR A C 1
ATOM 2342 O O . TYR A 1 286 ? -11.801 -3.026 32.029 1.00 92.44 286 TYR A O 1
ATOM 2350 N N . LYS A 1 287 ? -12.052 -4.572 33.628 1.00 92.31 287 LYS A N 1
ATOM 2351 C CA . LYS A 1 287 ? -11.010 -5.490 33.166 1.00 92.31 287 LYS A CA 1
ATOM 2352 C C . LYS A 1 287 ? -11.501 -6.931 33.234 1.00 92.31 287 LYS A C 1
ATOM 2354 O O . LYS A 1 287 ? -12.252 -7.303 34.138 1.00 92.31 287 LYS A O 1
ATOM 2359 N N . VAL A 1 288 ? -11.027 -7.743 32.298 1.00 92.38 288 VAL A N 1
ATOM 2360 C CA . VAL A 1 288 ? -11.275 -9.186 32.286 1.00 92.38 288 VAL A CA 1
ATOM 2361 C C . VAL A 1 288 ? -10.238 -9.878 33.172 1.00 92.38 288 VAL A C 1
ATOM 2363 O O . VAL A 1 288 ? -9.041 -9.609 33.078 1.00 92.38 288 VAL A O 1
ATOM 2366 N N . VAL A 1 289 ? -10.704 -10.758 34.051 1.00 91.38 289 VAL A N 1
ATOM 2367 C CA . VAL A 1 289 ? -9.886 -11.655 34.868 1.00 91.38 289 VAL A CA 1
ATOM 2368 C C . VAL A 1 289 ? -9.757 -12.978 34.133 1.00 91.38 289 VAL A C 1
ATOM 2370 O O . VAL A 1 289 ? -10.758 -13.595 33.764 1.00 91.38 289 VAL A O 1
ATOM 2373 N N . TRP A 1 290 ? -8.519 -13.413 33.946 1.00 90.69 290 TRP A N 1
ATOM 2374 C CA . TRP A 1 290 ? -8.175 -14.628 33.222 1.00 90.69 290 TRP A CA 1
ATOM 2375 C C . TRP A 1 290 ? -7.712 -15.708 34.195 1.00 90.69 290 TRP A C 1
ATOM 2377 O O . TRP A 1 290 ? -6.993 -15.417 35.149 1.00 90.69 290 TRP A O 1
ATOM 2387 N N . ASP A 1 291 ? -8.122 -16.942 33.931 1.00 88.31 291 ASP A N 1
ATOM 2388 C CA . ASP A 1 291 ? -7.558 -18.149 34.526 1.00 88.31 291 ASP A CA 1
ATOM 2389 C C . ASP A 1 291 ? -6.911 -18.969 33.403 1.00 88.31 291 ASP A C 1
ATOM 2391 O O . ASP A 1 291 ? -7.589 -19.546 32.547 1.00 88.31 291 ASP A O 1
ATOM 2395 N N . GLY A 1 292 ? -5.581 -18.908 33.318 1.00 87.81 292 GLY A N 1
ATOM 2396 C CA . GLY A 1 292 ? -4.841 -19.390 32.153 1.00 87.81 292 GLY A CA 1
ATOM 2397 C C . GLY A 1 292 ? -5.283 -18.687 30.861 1.00 87.81 292 GLY A C 1
ATOM 2398 O O . GLY A 1 292 ? -5.166 -17.469 30.742 1.00 87.81 292 GLY A O 1
ATOM 2399 N N . LEU A 1 293 ? -5.790 -19.461 29.896 1.00 85.06 293 LEU A N 1
ATOM 2400 C CA . LEU A 1 293 ? -6.303 -18.973 28.604 1.00 85.06 293 LEU A CA 1
ATOM 2401 C C . LEU A 1 293 ? -7.822 -18.733 28.603 1.00 85.06 293 LEU A C 1
ATOM 2403 O O . LEU A 1 293 ? -8.397 -18.443 27.554 1.00 85.06 293 LEU A O 1
ATOM 2407 N N . HIS A 1 294 ? -8.486 -18.868 29.754 1.00 86.81 294 HIS A N 1
ATOM 2408 C CA . HIS A 1 294 ? -9.936 -18.754 29.854 1.00 86.81 294 HIS A CA 1
ATOM 2409 C C . HIS A 1 294 ? -10.340 -17.475 30.598 1.00 86.81 294 HIS A C 1
ATOM 2411 O O . HIS A 1 294 ? -9.961 -17.288 31.758 1.00 86.81 294 HIS A O 1
ATOM 2417 N N . PRO A 1 295 ? -11.128 -16.587 29.973 1.00 88.31 295 PRO A N 1
ATOM 2418 C CA . PRO A 1 295 ? -11.685 -15.436 30.663 1.00 88.31 295 PRO A CA 1
ATOM 2419 C C . PRO A 1 295 ? -12.783 -15.911 31.623 1.00 88.31 295 PRO A C 1
ATOM 2421 O O . PRO A 1 295 ? -13.680 -16.666 31.247 1.00 88.31 295 PRO A O 1
ATOM 2424 N N . THR A 1 296 ? -12.695 -15.503 32.888 1.00 89.50 296 THR A N 1
ATOM 2425 C CA . THR A 1 296 ? -13.577 -16.006 33.954 1.00 89.50 296 THR A CA 1
ATOM 2426 C C . THR A 1 296 ? -14.522 -14.941 34.479 1.00 89.50 296 THR A C 1
ATOM 2428 O O . THR A 1 296 ? -15.719 -15.193 34.616 1.00 89.50 296 THR A O 1
ATOM 2431 N N . LYS A 1 297 ? -14.005 -13.748 34.784 1.00 91.25 297 LYS A N 1
ATOM 2432 C CA . LYS A 1 297 ? -14.787 -12.682 35.416 1.00 91.25 297 LYS A CA 1
ATOM 2433 C C . LYS A 1 297 ? -14.499 -11.322 34.815 1.00 91.25 297 LYS A C 1
ATOM 2435 O O . LYS A 1 297 ? -13.431 -11.094 34.259 1.00 91.25 297 LYS A O 1
ATOM 2440 N N . VAL A 1 298 ? -15.434 -10.404 35.001 1.00 90.50 298 VAL A N 1
ATOM 2441 C CA . VAL A 1 298 ? -15.274 -8.984 34.691 1.00 90.50 298 VAL A CA 1
ATOM 2442 C C . VAL A 1 298 ? -15.326 -8.210 36.003 1.00 90.50 298 VAL A C 1
ATOM 2444 O O . VAL A 1 298 ? -16.202 -8.443 36.834 1.00 90.50 298 VAL A O 1
ATOM 2447 N N . VAL A 1 299 ? -14.344 -7.336 36.230 1.00 91.00 299 VAL A N 1
ATOM 2448 C CA . VAL A 1 299 ? -14.233 -6.538 37.461 1.00 91.00 299 VAL A CA 1
ATOM 2449 C C . VAL A 1 299 ? -13.929 -5.083 37.131 1.00 91.00 299 VAL A C 1
ATOM 2451 O O . VAL A 1 299 ? -13.217 -4.806 36.168 1.00 91.00 299 VAL A O 1
ATOM 2454 N N . GLU A 1 300 ? -14.440 -4.150 37.931 1.00 88.31 300 GLU A N 1
ATOM 2455 C CA . GLU A 1 300 ? -14.119 -2.726 37.780 1.00 88.31 300 GLU A CA 1
ATOM 2456 C C . GLU A 1 300 ? -12.617 -2.486 38.004 1.00 88.31 300 GLU A C 1
ATOM 2458 O O . GLU A 1 300 ? -11.993 -3.050 38.916 1.00 88.31 300 GLU A O 1
ATOM 2463 N N . LYS A 1 301 ? -12.008 -1.647 37.161 1.00 84.62 301 LYS A N 1
ATOM 2464 C CA . LYS A 1 301 ? -10.647 -1.150 37.362 1.00 84.62 301 LYS A CA 1
ATOM 2465 C C . LYS A 1 301 ? -10.670 -0.278 38.620 1.00 84.62 301 LYS A C 1
ATOM 2467 O O . LYS A 1 301 ? -11.224 0.816 38.624 1.00 84.62 301 LYS A O 1
ATOM 2472 N N . LYS A 1 302 ? -10.041 -0.745 39.703 1.00 67.00 302 LYS A N 1
ATOM 2473 C CA . LYS A 1 302 ? -9.722 0.132 40.836 1.00 67.00 302 LYS A CA 1
ATOM 2474 C C . LYS A 1 302 ? -8.751 1.203 40.337 1.00 67.00 302 LYS A C 1
ATOM 2476 O O . LYS A 1 302 ? -7.690 0.859 39.823 1.00 67.00 302 LYS A O 1
ATOM 2481 N N . LEU A 1 303 ? -9.117 2.475 40.489 1.00 50.62 303 LEU A N 1
ATOM 2482 C CA . LEU A 1 303 ? -8.191 3.597 40.362 1.00 50.62 303 LEU A CA 1
ATOM 2483 C C . LEU A 1 303 ? -7.104 3.420 41.428 1.00 50.62 303 LEU A C 1
ATOM 2485 O O . LEU A 1 303 ? -7.320 3.722 42.601 1.00 50.62 303 LEU A O 1
ATOM 2489 N N . GLU A 1 304 ? -5.944 2.890 41.046 1.00 39.78 304 GLU A N 1
ATOM 2490 C CA . GLU A 1 304 ? -4.752 3.030 41.872 1.00 39.78 304 GLU A CA 1
ATOM 2491 C C . GLU A 1 304 ? -4.371 4.508 41.844 1.00 39.78 304 GLU A C 1
ATOM 2493 O O . GLU A 1 304 ? -3.765 5.002 40.893 1.00 39.78 304 GLU A O 1
ATOM 2498 N N . MET A 1 305 ? -4.772 5.239 42.887 1.00 34.88 305 MET A N 1
ATOM 2499 C CA . MET A 1 305 ? -4.149 6.515 43.198 1.00 34.88 305 MET A CA 1
ATOM 2500 C C . MET A 1 305 ? -2.665 6.225 43.414 1.00 34.88 305 MET A C 1
ATOM 2502 O O . MET A 1 305 ? -2.283 5.688 44.455 1.00 34.88 305 MET A O 1
ATOM 2506 N N . LYS A 1 306 ? -1.827 6.551 42.425 1.00 32.88 306 LYS A N 1
ATOM 2507 C CA . LYS A 1 306 ? -0.392 6.701 42.657 1.00 32.88 306 LYS A CA 1
ATOM 2508 C C . LYS A 1 306 ? -0.249 7.762 43.744 1.00 32.88 306 LYS A C 1
ATOM 2510 O O . LYS A 1 306 ? -0.494 8.938 43.487 1.00 32.88 306 LYS A O 1
ATOM 2515 N N . GLN A 1 307 ? 0.062 7.330 44.964 1.00 34.69 307 GLN A N 1
ATOM 2516 C CA . GLN A 1 307 ? 0.557 8.234 45.991 1.00 34.69 307 GLN A CA 1
ATOM 2517 C C . GLN A 1 307 ? 1.840 8.860 45.439 1.00 34.69 307 GLN A C 1
ATOM 2519 O O . GLN A 1 307 ? 2.746 8.139 45.016 1.00 34.69 307 GLN A O 1
ATOM 2524 N N . VAL A 1 308 ? 1.814 10.189 45.337 1.00 39.81 308 VAL A N 1
ATOM 2525 C CA . VAL A 1 308 ? 2.941 11.056 44.974 1.00 39.81 308 VAL A CA 1
ATOM 2526 C C . VAL A 1 308 ? 4.043 10.926 46.015 1.00 39.81 308 VAL A C 1
ATOM 2528 O O . VAL A 1 308 ? 3.690 10.861 47.215 1.00 39.81 308 VAL A O 1
#

Mean predicted aligned error: 11.87 Å

Solvent-accessible surface area (backbone atoms only — not comparable to full-atom values): 18601 Å² total; per-residue (Å²): 103,74,48,40,63,104,50,82,49,64,65,54,48,84,78,44,89,67,85,42,62,69,58,42,56,54,55,58,63,48,51,44,63,54,66,69,43,92,72,43,76,49,77,47,81,45,80,49,70,62,96,88,41,82,45,78,43,85,44,77,49,44,68,81,58,92,69,91,68,77,84,70,74,86,74,73,94,70,67,97,40,75,47,56,47,50,47,55,54,58,52,63,73,65,68,79,75,56,46,78,39,70,62,35,79,76,40,54,22,75,82,34,58,43,69,38,53,32,29,38,39,44,86,90,45,70,42,33,36,33,76,46,81,84,66,53,61,73,56,48,42,55,54,47,61,45,56,65,50,28,83,58,59,61,36,39,39,35,39,58,89,48,80,71,57,76,84,70,54,80,75,59,69,44,70,23,72,91,49,73,58,59,69,59,55,53,48,53,56,47,55,53,51,52,54,49,34,55,49,51,57,68,71,55,85,83,83,92,81,89,63,56,65,43,51,36,67,60,52,16,61,76,70,73,50,48,52,67,39,61,70,71,52,88,52,84,71,43,44,75,49,94,67,31,39,32,26,48,69,51,48,54,56,52,42,66,68,43,67,88,54,44,47,31,70,61,47,49,51,54,31,49,78,70,76,41,60,78,70,51,36,59,81,65,44,34,43,78,41,66,58,88,94,42,77,54,31,42,44,73,62,75,81,76,75,76,80,126

Foldseek 3Di:
DWWDFVHIRDDAQVPPPDNPVVVNVVVVVVVLVQLPDQWHKDWDWDWDADPNHIDIDIDIDINVPPDDDDRDDDDPDDDPDPQLVVLVVVVVVVPPQWDKDAQDDWWDQPSTIDGAGIWIDHLRDIEGEHEADDDALVVVLVVQVSVVRTPHHYEYEHEPVNVDDPVSHDHHYFYDHSYGDVVSVVVVVVVVLVVQLVVLLVVDDADDDDDQKDFLVVVCVVSSHDSVSVQPDDHPQWDDFPRMIGGPVVLVVLLVVCVVFFFPVVNQVSCVVVVHHPSSLVVSQWDFDDDVPRTGTIDGNDPPPPDD